Protein AF-A0A3D3W315-F1 (afdb_monomer)

Secondary structure (DSSP, 8-state):
---EEEES-EE--SS--EEEE--SS-EEEES-EE-SSEEEEEESS-EEESS--SS-SEE-SEEEEEESS-BS-SS--EEEE-SEEEEEESSS-EEEEESS-EEE-EETTEESEEE--TTSPPP-EEEEESS-EEE-S-EEETT---EEEEESS-EEE-TT--EEESTT--EEEEES---TT---

Solvent-accessible surface area (backbone atoms only — not comparable to full-atom values): 8746 Å² total; per-residue (Å²): 130,74,50,73,50,76,36,72,69,47,76,48,91,81,72,50,68,42,80,48,76,41,70,94,39,14,31,35,30,39,38,24,43,37,17,58,39,39,32,39,40,39,19,43,26,28,35,33,51,53,73,86,82,86,64,67,25,38,36,18,43,28,33,26,39,38,17,38,54,8,33,26,46,96,90,41,47,36,32,29,40,40,52,31,33,10,37,40,20,44,26,38,33,39,24,37,36,30,74,38,46,35,28,30,22,73,27,92,96,39,66,3,40,35,26,66,35,56,86,40,70,62,26,41,43,35,40,40,19,62,24,34,32,37,30,62,26,42,35,38,26,39,29,17,18,38,38,38,43,34,6,27,42,47,62,46,77,38,97,88,27,51,79,49,50,35,90,79,35,52,80,46,80,36,54,56,45,65,64,94,86,65,88,125

Foldseek 3Di:
DFAEAEPLEAEDDDADEAEAEDPPGYEYEFQAYEHAAEYEYAYAAEYEYPDADADAREEYQEYEEEHAAEAYDPRHAHEYEYAEYFYEYCYAEHGYEYAAEYEQQDGDNGHGYEHRHLCDAFHEYAYEYLAEYEYPTEHEYSVQAEYAAHHLAYYHYDPPYYYDYPDHYYYHHYHNDDDPPDPD

Radius of gyration: 15.22 Å; Cα contacts (8 Å, |Δi|>4): 611; chains: 1; bounding box: 30×36×42 Å

Structure (mmCIF, N/CA/C/O backbone):
data_AF-A0A3D3W315-F1
#
_entry.id   AF-A0A3D3W315-F1
#
loop_
_atom_site.group_PDB
_atom_site.id
_atom_site.type_symbol
_atom_site.label_atom_id
_atom_site.label_alt_id
_atom_site.label_comp_id
_atom_site.label_asym_id
_atom_site.label_entity_id
_atom_site.label_seq_id
_atom_site.pdbx_PDB_ins_code
_atom_site.Cartn_x
_atom_site.Cartn_y
_atom_site.Cartn_z
_atom_site.occupancy
_atom_site.B_iso_or_equiv
_atom_site.auth_seq_id
_atom_site.auth_comp_id
_atom_site.auth_asym_id
_atom_site.auth_atom_id
_atom_site.pdbx_PDB_model_num
ATOM 1 N N . ALA A 1 1 ? 13.153 18.013 -12.237 1.00 51.62 1 ALA A N 1
ATOM 2 C CA . ALA A 1 1 ? 13.307 17.297 -10.957 1.00 51.62 1 ALA A CA 1
ATOM 3 C C . ALA A 1 1 ? 11.985 16.608 -10.676 1.00 51.62 1 ALA A C 1
ATOM 5 O O . ALA A 1 1 ? 10.966 17.264 -10.854 1.00 51.62 1 ALA A O 1
ATOM 6 N N . ALA A 1 2 ? 11.975 15.320 -10.334 1.00 72.50 2 ALA A N 1
ATOM 7 C CA . ALA A 1 2 ? 10.746 14.713 -9.829 1.00 72.50 2 ALA A CA 1
ATOM 8 C C . ALA A 1 2 ? 10.442 15.357 -8.468 1.00 72.50 2 ALA A C 1
ATOM 10 O O . ALA A 1 2 ? 11.350 15.483 -7.645 1.00 72.50 2 ALA A O 1
ATOM 11 N N . GLY A 1 3 ? 9.215 15.845 -8.280 1.00 86.00 3 GLY A N 1
ATOM 12 C CA . GLY A 1 3 ? 8.790 16.422 -7.005 1.00 86.00 3 GLY A CA 1
ATOM 13 C C . GLY A 1 3 ? 8.735 15.369 -5.895 1.00 86.00 3 GLY A C 1
ATOM 14 O O . GLY A 1 3 ? 8.812 14.171 -6.152 1.00 86.00 3 GLY A O 1
ATOM 15 N N . GLN A 1 4 ? 8.583 15.803 -4.652 1.00 94.69 4 GLN A N 1
ATOM 16 C CA . GLN A 1 4 ? 8.291 14.914 -3.532 1.00 94.69 4 GLN A CA 1
ATOM 17 C C . GLN A 1 4 ? 7.237 15.581 -2.658 1.00 94.69 4 GLN A C 1
ATOM 19 O O . GLN A 1 4 ? 7.382 16.751 -2.302 1.00 94.69 4 GLN A O 1
ATOM 24 N N . LEU A 1 5 ? 6.180 14.842 -2.338 1.00 97.38 5 LEU A N 1
ATOM 25 C CA . LEU A 1 5 ? 5.202 15.227 -1.334 1.00 97.38 5 LEU A CA 1
ATOM 26 C C . LEU A 1 5 ? 5.565 14.520 -0.029 1.00 97.38 5 LEU A C 1
ATOM 28 O O . LEU A 1 5 ? 5.443 13.303 0.074 1.00 97.38 5 LEU A O 1
ATOM 32 N N . THR A 1 6 ? 6.021 15.283 0.958 1.00 97.69 6 THR A N 1
ATOM 33 C CA . THR A 1 6 ? 6.377 14.753 2.277 1.00 97.69 6 THR A CA 1
ATOM 34 C C . THR A 1 6 ? 5.263 15.055 3.266 1.00 97.69 6 THR A C 1
ATOM 36 O O . THR A 1 6 ? 4.993 16.215 3.576 1.00 97.69 6 THR A O 1
ATOM 39 N N . ILE A 1 7 ? 4.626 14.008 3.774 1.00 98.06 7 ILE A N 1
ATOM 40 C CA . ILE A 1 7 ? 3.559 14.082 4.764 1.00 98.06 7 ILE A CA 1
ATOM 41 C C . ILE A 1 7 ? 4.163 13.786 6.126 1.00 98.06 7 ILE A C 1
ATOM 43 O O . ILE A 1 7 ? 4.320 12.633 6.492 1.00 98.06 7 ILE A O 1
ATOM 47 N N . VAL A 1 8 ? 4.499 14.817 6.898 1.00 97.56 8 VAL A N 1
ATOM 48 C CA . VAL A 1 8 ? 4.950 14.599 8.285 1.00 97.56 8 VAL A CA 1
ATOM 49 C C . VAL A 1 8 ? 3.783 14.121 9.151 1.00 97.56 8 VAL A C 1
ATOM 51 O O . VAL A 1 8 ? 3.926 13.198 9.941 1.00 97.56 8 VAL A O 1
ATOM 54 N N . SER A 1 9 ? 2.616 14.749 8.995 1.00 97.00 9 SER A N 1
ATOM 55 C CA . SER A 1 9 ? 1.368 14.319 9.620 1.00 97.00 9 SER A CA 1
ATOM 56 C C . SER A 1 9 ? 0.176 14.910 8.868 1.00 97.00 9 SER A C 1
ATOM 58 O O . SER A 1 9 ? 0.154 16.107 8.577 1.00 97.00 9 SER A O 1
ATOM 60 N N . ALA A 1 10 ? -0.821 14.083 8.577 1.00 97.81 10 ALA A N 1
ATOM 61 C CA . ALA A 1 10 ? -2.137 14.485 8.101 1.00 97.81 10 ALA A CA 1
ATOM 62 C C . ALA A 1 10 ? -3.201 13.745 8.920 1.00 97.81 10 ALA A C 1
ATOM 64 O O . ALA A 1 10 ? -3.114 12.535 9.120 1.00 97.81 10 ALA A O 1
ATOM 65 N N . THR A 1 11 ? -4.196 14.456 9.449 1.00 97.88 11 THR A N 1
ATOM 66 C CA . THR A 1 11 ? -5.235 13.841 10.286 1.00 97.88 11 THR A CA 1
ATOM 67 C C . THR A 1 11 ? -6.594 14.474 10.036 1.00 97.88 11 THR A C 1
ATOM 69 O O . THR A 1 11 ? -6.759 15.684 10.187 1.00 97.88 11 THR A O 1
ATOM 72 N N . VAL A 1 12 ? -7.578 13.637 9.722 1.00 97.50 12 VAL A N 1
ATOM 73 C CA . VAL A 1 12 ? -9.005 13.972 9.736 1.00 97.50 12 VAL A CA 1
ATOM 74 C C . VAL A 1 12 ? -9.597 13.378 11.016 1.00 97.50 12 VAL A C 1
ATOM 76 O O . VAL A 1 12 ? -9.514 12.176 11.243 1.00 97.50 12 VAL A O 1
ATOM 79 N N . ALA A 1 13 ? -10.135 14.217 11.905 1.00 91.75 13 ALA A N 1
ATOM 80 C CA . ALA A 1 13 ? -10.419 13.805 13.285 1.00 91.75 13 ALA A CA 1
ATOM 81 C C . ALA A 1 13 ? -11.816 13.205 13.520 1.00 91.75 13 ALA A C 1
ATOM 83 O O . ALA A 1 13 ? -12.007 12.486 14.497 1.00 91.75 13 ALA A O 1
ATOM 84 N N . THR A 1 14 ? -12.810 13.538 12.694 1.00 90.75 14 THR A N 1
ATOM 85 C CA . THR A 1 14 ? -14.222 13.251 13.004 1.00 90.75 14 THR A CA 1
ATOM 86 C C . THR A 1 14 ? -14.866 12.316 11.993 1.00 90.75 14 THR A C 1
ATOM 88 O O . THR A 1 14 ? -15.281 11.219 12.350 1.00 90.75 14 THR A O 1
ATOM 91 N N . ALA A 1 15 ? -14.947 12.744 10.739 1.00 91.50 15 ALA A N 1
ATOM 92 C CA . ALA A 1 15 ? -15.487 11.973 9.631 1.00 91.50 15 ALA A CA 1
ATOM 93 C C . ALA A 1 15 ? -14.876 12.473 8.326 1.00 91.50 15 ALA A C 1
ATOM 95 O O . ALA A 1 15 ? -14.503 13.647 8.227 1.00 91.50 15 ALA A O 1
ATOM 96 N N . GLY A 1 16 ? -14.829 11.593 7.334 1.00 94.62 16 GLY A N 1
ATOM 97 C CA . GLY A 1 16 ? -14.406 11.927 5.989 1.00 94.62 16 GLY A CA 1
ATOM 98 C C . GLY A 1 16 ? -13.172 11.177 5.524 1.00 94.62 16 GLY A C 1
ATOM 99 O O . GLY A 1 16 ? -12.591 10.332 6.215 1.00 94.62 16 GLY A O 1
ATOM 100 N N . ASP A 1 17 ? -12.799 11.538 4.307 1.00 97.94 17 ASP A N 1
ATOM 101 C CA . ASP A 1 17 ? -11.756 10.890 3.538 1.00 97.94 17 ASP A CA 1
ATOM 102 C C . ASP A 1 17 ? -10.511 11.774 3.487 1.00 97.94 17 ASP A C 1
ATOM 104 O O . ASP A 1 17 ? -10.584 13.005 3.556 1.00 97.94 17 ASP A O 1
ATOM 108 N N . LEU A 1 18 ? -9.359 11.138 3.308 1.00 98.56 18 LEU A N 1
ATOM 109 C CA . LEU A 1 18 ? -8.096 11.805 3.043 1.00 98.56 18 LEU A CA 1
ATOM 110 C C . LEU A 1 18 ? -7.548 11.294 1.713 1.00 98.56 18 LEU A C 1
ATOM 112 O O . LEU A 1 18 ? -7.311 10.100 1.549 1.00 98.56 18 LEU A O 1
ATOM 116 N N . SER A 1 19 ? -7.342 12.213 0.769 1.00 98.25 19 SER A N 1
ATOM 117 C CA . SER A 1 19 ? -6.744 11.923 -0.533 1.00 98.25 19 SER A CA 1
ATOM 118 C C . SER A 1 19 ? -5.400 12.632 -0.662 1.00 98.25 19 SER A C 1
ATOM 120 O O . SER A 1 19 ? -5.314 13.852 -0.509 1.00 98.25 19 SER A O 1
ATOM 122 N N . LEU A 1 20 ? -4.348 11.861 -0.926 1.00 98.31 20 LEU A N 1
ATOM 123 C CA . LEU A 1 20 ? -2.977 12.333 -1.100 1.00 98.31 20 LEU A CA 1
ATOM 124 C C . LEU A 1 20 ? -2.523 11.968 -2.509 1.00 98.31 20 LEU A C 1
ATOM 126 O O . LEU A 1 20 ? -2.558 10.797 -2.881 1.00 98.31 20 LEU A O 1
ATOM 130 N N . SER A 1 21 ? -2.096 12.952 -3.301 1.00 97.75 21 SER A N 1
ATOM 131 C CA . SER A 1 21 ? -1.690 12.682 -4.679 1.00 97.75 21 SER A CA 1
ATOM 132 C C . SER A 1 21 ? -0.502 13.503 -5.157 1.00 97.75 21 SER A C 1
ATOM 134 O O . SER A 1 21 ? -0.342 14.677 -4.816 1.00 97.75 21 SER A O 1
ATOM 136 N N . THR A 1 22 ? 0.320 12.870 -5.990 1.00 97.56 22 THR A N 1
ATOM 137 C CA . THR A 1 22 ? 1.243 13.545 -6.904 1.00 97.56 22 THR A CA 1
ATOM 138 C C . THR A 1 22 ? 0.794 13.291 -8.340 1.00 97.56 22 THR A C 1
ATOM 140 O O . THR A 1 22 ? 0.247 12.236 -8.658 1.00 97.56 22 THR A O 1
ATOM 143 N N . VAL A 1 23 ? 1.010 14.273 -9.214 1.00 92.25 23 VAL A N 1
ATOM 144 C CA . VAL A 1 23 ? 0.596 14.229 -10.624 1.00 92.25 23 VAL A CA 1
ATOM 145 C C . VAL A 1 23 ? 1.836 14.330 -11.503 1.00 92.25 23 VAL A C 1
ATOM 147 O O . VAL A 1 23 ? 2.755 15.081 -11.177 1.00 92.25 23 VAL A O 1
ATOM 150 N N . ASP A 1 24 ? 1.855 13.572 -12.603 1.00 90.00 24 ASP A N 1
ATOM 151 C CA . ASP A 1 24 ? 2.925 13.447 -13.609 1.00 90.00 24 ASP A CA 1
ATOM 152 C C . ASP A 1 24 ? 4.259 12.884 -13.095 1.00 90.00 24 ASP A C 1
ATOM 154 O O . ASP A 1 24 ? 4.825 11.960 -13.684 1.00 90.00 24 ASP A O 1
ATOM 158 N N . THR A 1 25 ? 4.774 13.424 -11.991 1.00 92.25 25 THR A N 1
ATOM 159 C CA . THR A 1 25 ? 5.998 12.987 -11.326 1.00 92.25 25 THR A CA 1
ATOM 160 C C . THR A 1 25 ? 5.874 13.105 -9.812 1.00 92.25 25 THR A C 1
ATOM 162 O O . THR A 1 25 ? 5.119 13.920 -9.288 1.00 92.25 25 THR A O 1
ATOM 165 N N . GLY A 1 26 ? 6.702 12.337 -9.115 1.00 96.44 26 GLY A N 1
ATOM 166 C CA . GLY A 1 26 ? 7.017 12.571 -7.719 1.00 96.44 26 GLY A CA 1
ATOM 167 C C . GLY A 1 26 ? 6.474 11.530 -6.758 1.00 96.44 26 GLY A C 1
ATOM 168 O O . GLY A 1 26 ? 5.395 10.968 -6.951 1.00 96.44 26 GLY A O 1
ATOM 169 N N . SER A 1 27 ? 7.272 11.278 -5.727 1.00 97.38 27 SER A N 1
ATOM 170 C CA . SER A 1 27 ? 6.976 10.284 -4.701 1.00 97.38 27 SER A CA 1
ATOM 171 C C . SER A 1 27 ? 6.187 10.915 -3.563 1.00 97.38 27 SER A C 1
ATOM 173 O O . SER A 1 27 ? 6.253 12.127 -3.343 1.00 97.38 27 SER A O 1
ATOM 175 N N . ILE A 1 28 ? 5.497 10.071 -2.809 1.00 98.56 28 ILE A N 1
ATOM 176 C CA . ILE A 1 28 ? 4.893 10.430 -1.534 1.00 98.56 28 ILE A CA 1
ATOM 177 C C . ILE A 1 28 ? 5.713 9.756 -0.431 1.00 98.56 28 ILE A C 1
ATOM 179 O O . ILE A 1 28 ? 5.893 8.539 -0.462 1.00 98.56 28 ILE A O 1
ATOM 183 N N . LEU A 1 29 ? 6.222 10.550 0.515 1.00 98.06 29 LEU A N 1
ATOM 184 C CA . LEU A 1 29 ? 6.783 10.049 1.772 1.00 98.06 29 LEU A CA 1
ATOM 185 C C . LEU A 1 29 ? 5.768 10.251 2.895 1.00 98.06 29 LEU A C 1
ATOM 187 O O . LEU A 1 29 ? 5.318 11.379 3.103 1.00 98.06 29 LEU A O 1
ATOM 191 N N . ILE A 1 30 ? 5.414 9.184 3.604 1.00 98.44 30 ILE A N 1
ATOM 192 C CA . ILE A 1 30 ? 4.407 9.184 4.668 1.00 98.44 30 ILE A CA 1
ATOM 193 C C . ILE A 1 30 ? 5.082 9.020 6.021 1.00 98.44 30 ILE A C 1
ATOM 195 O O . ILE A 1 30 ? 5.640 7.973 6.285 1.00 98.44 30 ILE A O 1
ATOM 199 N N . GLY A 1 31 ? 4.986 10.023 6.886 1.00 98.00 31 GLY A N 1
ATOM 200 C CA . GLY A 1 31 ? 5.279 9.869 8.312 1.00 98.00 31 GLY A CA 1
ATOM 201 C C . GLY A 1 31 ? 4.028 9.502 9.101 1.00 98.00 31 GLY A C 1
ATOM 202 O O . GLY A 1 31 ? 4.078 8.677 9.995 1.00 98.00 31 GLY A O 1
ATOM 203 N N . ARG A 1 32 ? 2.881 10.125 8.787 1.00 97.69 32 ARG A N 1
ATOM 204 C CA . ARG A 1 32 ? 1.587 9.732 9.366 1.00 97.69 32 ARG A CA 1
ATOM 205 C C . ARG A 1 32 ? 0.409 10.281 8.570 1.00 97.69 32 ARG A C 1
ATOM 207 O O . ARG A 1 32 ? 0.322 11.492 8.360 1.00 97.69 32 ARG A O 1
ATOM 214 N N . ALA A 1 33 ? -0.541 9.440 8.181 1.00 98.56 33 ALA A N 1
ATOM 215 C CA . ALA A 1 33 ? -1.798 9.852 7.563 1.00 98.56 33 ALA A CA 1
ATOM 216 C C . ALA A 1 33 ? -2.977 9.070 8.155 1.00 98.56 33 ALA A C 1
ATOM 218 O O . ALA A 1 33 ? -3.062 7.848 8.047 1.00 98.56 33 ALA A O 1
ATOM 219 N N . ILE A 1 34 ? -3.895 9.794 8.798 1.00 98.38 34 ILE A N 1
ATOM 220 C CA . ILE A 1 34 ? -5.011 9.213 9.547 1.00 98.38 34 ILE A CA 1
ATOM 221 C C . ILE A 1 34 ? -6.324 9.833 9.110 1.00 98.38 34 ILE A C 1
ATOM 223 O O . ILE A 1 34 ? -6.468 11.056 9.076 1.00 98.38 34 ILE A O 1
ATOM 227 N N . THR A 1 35 ? -7.310 8.990 8.835 1.00 98.56 35 THR A N 1
ATOM 228 C CA . THR A 1 35 ? -8.675 9.426 8.545 1.00 98.56 35 THR A CA 1
ATOM 229 C C . THR A 1 35 ? -9.675 8.345 8.954 1.00 98.56 35 THR A C 1
ATOM 231 O O . THR A 1 35 ? -9.323 7.172 8.921 1.00 98.56 35 THR A O 1
ATOM 234 N N . PRO A 1 36 ? -10.917 8.663 9.353 1.00 98.12 36 PRO A N 1
ATOM 235 C CA . PRO A 1 36 ? -11.835 7.643 9.861 1.00 98.12 36 PRO A CA 1
ATOM 236 C C . PRO A 1 36 ? -12.355 6.692 8.773 1.00 98.12 36 PRO A C 1
ATOM 238 O O . PRO A 1 36 ? -12.605 5.519 9.058 1.00 98.12 36 PRO A O 1
ATOM 241 N N . ASP A 1 37 ? -12.531 7.189 7.543 1.00 98.06 37 ASP A N 1
ATOM 242 C CA . ASP A 1 37 ? -13.266 6.488 6.487 1.00 98.06 37 ASP A CA 1
ATOM 243 C C . ASP A 1 37 ? -12.356 5.927 5.383 1.00 98.06 37 ASP A C 1
ATOM 245 O O . ASP A 1 37 ? -11.946 4.766 5.484 1.00 98.06 37 ASP A O 1
ATOM 249 N N . LEU A 1 38 ? -12.060 6.702 4.333 1.00 98.56 38 LEU A N 1
ATOM 250 C CA . LEU A 1 38 ? -11.181 6.290 3.233 1.00 98.56 38 LEU A CA 1
ATOM 251 C C . LEU A 1 38 ? -9.878 7.090 3.219 1.00 98.56 38 LEU A C 1
ATOM 253 O O . LEU A 1 38 ? -9.889 8.314 3.096 1.00 98.56 38 LEU A O 1
ATOM 257 N N . LEU A 1 39 ? -8.753 6.380 3.243 1.00 98.88 39 LEU A N 1
ATOM 258 C CA . LEU A 1 39 ? -7.446 6.922 2.892 1.00 98.88 39 LEU A CA 1
ATOM 259 C C . LEU A 1 39 ? -7.070 6.465 1.484 1.00 98.88 39 LEU A C 1
ATOM 261 O O . LEU A 1 39 ? -6.834 5.278 1.255 1.00 98.88 39 LEU A O 1
ATOM 265 N N . PHE A 1 40 ? -7.012 7.412 0.551 1.00 98.81 40 PHE A N 1
ATOM 266 C CA . PHE A 1 40 ? -6.567 7.178 -0.818 1.00 98.81 40 PHE A CA 1
ATOM 267 C C . PHE A 1 40 ? -5.219 7.859 -1.056 1.00 98.81 40 PHE A C 1
ATOM 269 O O . PHE A 1 40 ? -5.096 9.076 -0.912 1.00 98.81 40 PHE A O 1
ATOM 276 N N . VAL A 1 41 ? -4.199 7.085 -1.424 1.00 98.81 41 VAL A N 1
ATOM 277 C CA . VAL A 1 41 ? -2.857 7.606 -1.716 1.00 98.81 41 VAL A CA 1
ATOM 278 C C . VAL A 1 41 ? -2.465 7.195 -3.127 1.00 98.81 41 VAL A C 1
ATOM 280 O O . VAL A 1 41 ? -2.382 6.008 -3.420 1.00 98.81 41 VAL A O 1
ATOM 283 N N . SER A 1 42 ? -2.209 8.178 -3.990 1.00 98.50 42 SER A N 1
ATOM 284 C CA . SER A 1 42 ? -1.853 7.973 -5.397 1.00 98.50 42 SER A CA 1
ATOM 285 C C . SER A 1 42 ? -0.542 8.682 -5.735 1.00 98.50 42 SER A C 1
ATOM 287 O O . SER A 1 42 ? -0.507 9.908 -5.852 1.00 98.50 42 SER A O 1
ATOM 289 N N . ALA A 1 43 ? 0.540 7.931 -5.935 1.00 98.31 43 ALA A N 1
ATOM 290 C CA . ALA A 1 43 ? 1.841 8.488 -6.295 1.00 98.31 43 ALA A CA 1
ATOM 291 C C . ALA A 1 43 ? 2.201 8.248 -7.767 1.00 98.31 43 ALA A C 1
ATOM 293 O O . ALA A 1 43 ? 2.232 7.117 -8.253 1.00 98.31 43 ALA A O 1
ATOM 294 N N . ALA A 1 44 ? 2.624 9.308 -8.457 1.00 97.62 44 ALA A N 1
ATOM 295 C CA . ALA A 1 44 ? 3.171 9.220 -9.811 1.00 97.62 44 ALA A CA 1
ATOM 296 C C . ALA A 1 44 ? 4.478 8.400 -9.894 1.00 97.62 44 ALA A C 1
ATOM 298 O O . ALA A 1 44 ? 4.855 7.946 -10.979 1.00 97.62 44 ALA A O 1
ATOM 299 N N . THR A 1 45 ? 5.177 8.203 -8.769 1.00 97.19 45 THR A N 1
ATOM 300 C CA . THR A 1 45 ? 6.323 7.288 -8.650 1.00 97.19 45 THR A CA 1
ATOM 301 C C . THR A 1 45 ? 6.121 6.279 -7.523 1.00 97.19 45 THR A C 1
ATOM 303 O O . THR A 1 45 ? 5.568 5.218 -7.781 1.00 97.19 45 THR A O 1
ATOM 306 N N . THR A 1 46 ? 6.558 6.565 -6.298 1.00 97.88 46 THR A N 1
ATOM 307 C CA . THR A 1 46 ? 6.534 5.614 -5.175 1.00 97.88 46 THR A CA 1
ATOM 308 C C . THR A 1 46 ? 5.762 6.169 -3.989 1.00 97.88 46 THR A C 1
ATOM 310 O O . THR A 1 46 ? 5.735 7.384 -3.784 1.00 97.88 46 THR A O 1
ATOM 313 N N . ILE A 1 47 ? 5.188 5.273 -3.189 1.00 98.75 47 ILE A N 1
ATOM 314 C CA . ILE A 1 47 ? 4.724 5.570 -1.829 1.00 98.75 47 ILE A CA 1
ATOM 315 C C . ILE A 1 47 ? 5.698 4.876 -0.878 1.00 98.75 47 ILE A C 1
ATOM 317 O O . ILE A 1 47 ? 5.915 3.673 -1.003 1.00 98.75 47 ILE A O 1
ATOM 321 N N . ALA A 1 48 ? 6.316 5.616 0.035 1.00 97.69 48 ALA A N 1
ATOM 322 C CA . ALA A 1 48 ? 7.247 5.062 1.016 1.00 97.69 48 ALA A CA 1
ATOM 323 C C . ALA A 1 48 ? 7.083 5.752 2.372 1.00 97.69 48 ALA A C 1
ATOM 325 O O . ALA A 1 48 ? 6.553 6.860 2.443 1.00 97.69 48 ALA A O 1
ATOM 326 N N . GLU A 1 49 ? 7.545 5.101 3.430 1.00 96.25 49 GLU A N 1
ATOM 327 C CA . GLU A 1 49 ? 7.577 5.675 4.774 1.00 96.25 49 GLU A CA 1
ATOM 328 C C . GLU A 1 49 ? 8.584 6.841 4.859 1.00 96.25 49 GLU A C 1
ATOM 330 O O . GLU A 1 49 ? 9.627 6.863 4.192 1.00 96.25 49 GLU A O 1
ATOM 335 N N . LEU A 1 50 ? 8.252 7.840 5.673 1.00 96.06 50 LEU A N 1
ATOM 336 C CA . LEU A 1 50 ? 9.115 8.925 6.115 1.00 96.06 50 LEU A CA 1
ATOM 337 C C . LEU A 1 50 ? 9.681 8.563 7.488 1.00 96.06 50 LEU A C 1
ATOM 339 O O . LEU A 1 50 ? 9.213 9.044 8.516 1.00 96.06 50 LEU A O 1
ATOM 343 N N . GLY A 1 51 ? 10.728 7.759 7.487 1.00 91.31 51 GLY A N 1
ATOM 344 C CA . GLY A 1 51 ? 11.221 7.166 8.719 1.00 91.31 51 GLY A CA 1
ATOM 345 C C . GLY A 1 51 ? 11.573 5.713 8.480 1.00 91.31 51 GLY A C 1
ATOM 346 O O . GLY A 1 51 ? 11.617 5.272 7.332 1.00 91.31 51 GLY A O 1
ATOM 347 N N . SER A 1 52 ? 11.934 5.039 9.561 1.00 89.75 52 SER A N 1
ATOM 348 C CA . SER A 1 52 ? 11.940 3.585 9.641 1.00 89.75 52 SER A CA 1
ATOM 349 C C . SER A 1 52 ? 11.673 3.256 11.096 1.00 89.75 52 SER A C 1
ATOM 351 O O . SER A 1 52 ? 12.579 3.323 11.938 1.00 89.75 52 SER A O 1
ATOM 353 N N . ASP A 1 53 ? 10.410 3.003 11.395 1.00 91.56 53 ASP A N 1
ATOM 354 C CA . ASP A 1 53 ? 9.968 2.527 12.692 1.00 91.56 53 ASP A CA 1
ATOM 355 C C . ASP A 1 53 ? 8.899 1.430 12.550 1.00 91.56 53 ASP A C 1
ATOM 357 O O . ASP A 1 53 ? 8.905 0.681 11.581 1.00 91.56 53 ASP A O 1
ATOM 361 N N . VAL A 1 54 ? 8.128 1.180 13.605 1.00 89.81 54 VAL A N 1
ATOM 362 C CA . VAL A 1 54 ? 7.111 0.111 13.639 1.00 89.81 54 VAL A CA 1
ATOM 363 C C . VAL A 1 54 ? 5.732 0.665 13.990 1.00 89.81 54 VAL A C 1
ATOM 365 O O . VAL A 1 54 ? 4.791 -0.105 14.210 1.00 89.81 54 VAL A O 1
ATOM 368 N N . ASP A 1 55 ? 5.626 1.986 14.131 1.00 94.25 55 ASP A N 1
ATOM 369 C CA . ASP A 1 55 ? 4.380 2.657 14.439 1.00 94.25 55 ASP A CA 1
ATOM 370 C C . ASP A 1 55 ? 3.528 2.759 13.172 1.00 94.25 55 ASP A C 1
ATOM 372 O O . ASP A 1 55 ? 4.003 2.712 12.048 1.00 94.25 55 ASP A O 1
ATOM 376 N N . VAL A 1 56 ? 2.214 2.878 13.347 1.00 97.19 56 VAL A N 1
ATOM 377 C CA . VAL A 1 56 ? 1.290 2.942 12.210 1.00 97.19 56 VAL A CA 1
ATOM 378 C C . VAL A 1 56 ? 1.459 4.255 11.440 1.00 97.19 56 VAL A C 1
ATOM 380 O O . VAL A 1 56 ? 1.073 5.321 11.939 1.00 97.19 56 VAL A O 1
ATOM 383 N N . ASP A 1 57 ? 1.885 4.143 10.184 1.00 98.25 57 ASP A N 1
ATOM 384 C CA . ASP A 1 57 ? 1.940 5.245 9.223 1.00 98.25 57 ASP A CA 1
ATOM 385 C C . ASP A 1 57 ? 0.563 5.617 8.679 1.00 98.25 57 ASP A C 1
ATOM 387 O O . ASP A 1 57 ? 0.215 6.795 8.551 1.00 98.25 57 ASP A O 1
ATOM 391 N N . LEU A 1 58 ? -0.231 4.609 8.315 1.00 98.75 58 LEU A N 1
ATOM 392 C CA . LEU A 1 58 ? -1.495 4.775 7.605 1.00 98.75 58 LEU A CA 1
ATOM 393 C C . LEU A 1 58 ? -2.639 4.156 8.412 1.00 98.75 58 LEU A C 1
ATOM 395 O O . LEU A 1 58 ? -2.688 2.940 8.597 1.00 98.75 58 LEU A O 1
ATOM 399 N N . ALA A 1 59 ? -3.602 4.973 8.849 1.00 98.69 59 ALA A N 1
ATOM 400 C CA . ALA A 1 59 ? -4.765 4.485 9.592 1.00 98.69 59 ALA A CA 1
ATOM 401 C C . ALA A 1 59 ? -6.086 4.986 9.000 1.00 98.69 59 ALA A C 1
ATOM 403 O O . ALA A 1 59 ? -6.341 6.192 8.958 1.00 98.69 59 ALA A O 1
ATOM 404 N N . ALA A 1 60 ? -6.936 4.051 8.573 1.00 98.69 60 ALA A N 1
ATOM 405 C CA . ALA A 1 60 ? -8.303 4.310 8.124 1.00 98.69 60 ALA A CA 1
ATOM 406 C C . ALA A 1 60 ? -9.129 3.029 8.097 1.00 98.69 60 ALA A C 1
ATOM 408 O O . ALA A 1 60 ? -8.573 1.940 8.049 1.00 98.69 60 ALA A O 1
ATOM 409 N N . ARG A 1 61 ? -10.464 3.115 8.055 1.00 98.62 61 ARG A N 1
ATOM 410 C CA . ARG A 1 61 ? -11.285 1.907 7.854 1.00 98.62 61 ARG A CA 1
ATOM 411 C C . ARG A 1 61 ? -10.962 1.227 6.524 1.00 98.62 61 ARG A C 1
ATOM 413 O O . ARG A 1 61 ? -10.850 0.002 6.472 1.00 98.62 61 ARG A O 1
ATOM 420 N N . ASN A 1 62 ? -10.815 2.032 5.475 1.00 98.81 62 ASN A N 1
ATOM 421 C CA . ASN A 1 62 ? -10.489 1.587 4.132 1.00 98.81 62 ASN A CA 1
ATOM 422 C C . ASN A 1 62 ? -9.226 2.301 3.641 1.00 98.81 62 ASN A C 1
ATOM 424 O O . ASN A 1 62 ? -9.163 3.530 3.673 1.00 98.81 62 ASN A O 1
ATOM 428 N N . ILE A 1 63 ? -8.250 1.540 3.152 1.00 98.94 63 ILE A N 1
ATOM 429 C CA . ILE A 1 63 ? -7.022 2.071 2.555 1.00 98.94 63 ILE A CA 1
ATOM 430 C C . ILE A 1 63 ? -6.933 1.612 1.098 1.00 98.94 63 ILE A C 1
ATOM 432 O O . ILE A 1 63 ? -7.041 0.421 0.806 1.00 98.94 63 ILE A O 1
ATOM 436 N N . ALA A 1 64 ? -6.712 2.564 0.194 1.00 98.94 64 ALA A N 1
ATOM 437 C CA . ALA A 1 64 ? -6.412 2.316 -1.209 1.00 98.94 64 ALA A CA 1
ATOM 438 C C . ALA A 1 64 ? -5.105 3.018 -1.599 1.00 98.94 64 ALA A C 1
ATOM 440 O O . ALA A 1 64 ? -4.980 4.236 -1.456 1.00 98.94 64 ALA A O 1
ATOM 441 N N . LEU A 1 65 ? -4.131 2.242 -2.078 1.00 98.94 65 LEU A N 1
ATOM 442 C CA . LEU A 1 65 ? -2.798 2.725 -2.441 1.00 98.94 65 LEU A CA 1
ATOM 443 C C . LEU A 1 65 ? -2.512 2.448 -3.917 1.00 98.94 65 LEU A C 1
ATOM 445 O O . LEU A 1 65 ? -2.571 1.304 -4.360 1.00 98.94 65 LEU A O 1
ATOM 449 N N . GLU A 1 66 ? -2.140 3.469 -4.673 1.00 98.69 66 GLU A N 1
ATOM 450 C CA . GL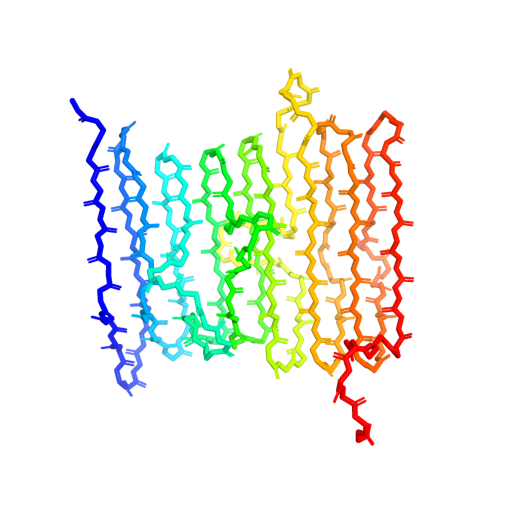U A 1 66 ? -1.714 3.329 -6.062 1.00 98.69 66 GLU A CA 1
ATOM 451 C C . GLU A 1 66 ? -0.367 4.018 -6.262 1.00 98.69 66 GLU A C 1
ATOM 453 O O . GLU A 1 66 ? -0.184 5.185 -5.913 1.00 98.69 66 GLU A O 1
ATOM 458 N N . ALA A 1 67 ? 0.602 3.306 -6.829 1.00 98.50 67 ALA A N 1
ATOM 459 C CA . ALA A 1 67 ? 1.890 3.896 -7.166 1.00 98.50 67 ALA A CA 1
ATOM 460 C C . ALA A 1 67 ? 2.414 3.371 -8.495 1.00 98.50 67 ALA A C 1
ATOM 462 O O . ALA A 1 67 ? 2.120 2.262 -8.922 1.00 98.50 67 ALA A O 1
ATOM 463 N N . ARG A 1 68 ? 3.273 4.126 -9.168 1.00 97.50 68 ARG A N 1
ATOM 464 C CA . ARG A 1 68 ? 3.867 3.636 -10.412 1.00 97.50 68 ARG A CA 1
ATOM 465 C C . ARG A 1 68 ? 4.953 2.584 -10.187 1.00 97.50 68 ARG A C 1
ATOM 467 O O . ARG A 1 68 ? 4.995 1.583 -10.895 1.00 97.50 68 ARG A O 1
ATOM 474 N N . PHE A 1 69 ? 5.839 2.821 -9.227 1.00 96.56 69 PHE A N 1
ATOM 475 C CA . PHE A 1 69 ? 7.121 2.121 -9.100 1.00 96.56 69 PHE A CA 1
ATOM 476 C C . PHE A 1 69 ? 7.368 1.510 -7.715 1.00 96.56 69 PHE A C 1
ATOM 478 O O . PHE A 1 69 ? 8.516 1.240 -7.370 1.00 96.56 69 PHE A O 1
ATOM 485 N N . GLY A 1 70 ? 6.319 1.310 -6.920 1.00 98.00 70 GLY A N 1
ATOM 486 C CA . GLY A 1 70 ? 6.411 0.603 -5.647 1.00 98.00 70 GLY A CA 1
ATOM 487 C C . GLY A 1 70 ? 5.656 1.276 -4.505 1.00 98.00 70 GLY A C 1
ATOM 488 O O . GLY A 1 70 ? 5.461 2.496 -4.494 1.00 98.00 70 GLY A O 1
ATOM 489 N N . ILE A 1 71 ? 5.257 0.451 -3.544 1.00 98.81 71 ILE A N 1
ATOM 490 C CA . ILE A 1 71 ? 4.622 0.814 -2.279 1.00 98.81 71 ILE A CA 1
ATOM 491 C C . ILE A 1 71 ? 5.421 0.126 -1.171 1.00 98.81 71 ILE A C 1
ATOM 493 O O . ILE A 1 71 ? 5.525 -1.101 -1.155 1.00 98.81 71 ILE A O 1
ATOM 497 N N . GLY A 1 72 ? 6.003 0.912 -0.269 1.00 98.19 72 GLY A N 1
ATOM 498 C CA . GLY A 1 72 ? 7.014 0.420 0.663 1.00 98.19 72 GLY A CA 1
ATOM 499 C C . GLY A 1 72 ? 8.314 0.020 -0.049 1.00 98.19 72 GLY A C 1
ATOM 500 O O . GLY A 1 72 ? 8.499 0.208 -1.255 1.00 98.19 72 GLY A O 1
ATOM 501 N N . THR A 1 73 ? 9.256 -0.526 0.712 1.00 95.69 73 THR A N 1
ATOM 502 C CA . THR A 1 73 ? 10.582 -0.954 0.245 1.00 95.69 73 THR A CA 1
ATOM 503 C C . THR A 1 73 ? 10.970 -2.290 0.874 1.00 95.69 73 THR A C 1
ATOM 505 O O . THR A 1 73 ? 10.282 -2.801 1.747 1.00 95.69 73 THR A O 1
ATOM 508 N N . SER A 1 74 ? 12.068 -2.908 0.431 1.00 92.50 74 SER A N 1
ATOM 509 C CA . SER A 1 74 ? 12.540 -4.180 1.012 1.00 92.50 74 SER A CA 1
ATOM 510 C C . SER A 1 74 ? 13.139 -4.017 2.398 1.00 92.50 74 SER A C 1
ATOM 512 O O . SER A 1 74 ? 13.215 -4.987 3.144 1.00 92.50 74 SER A O 1
ATOM 514 N N . ALA A 1 75 ? 13.612 -2.809 2.699 1.00 92.19 75 ALA A N 1
ATOM 515 C CA . ALA A 1 75 ? 14.176 -2.462 3.990 1.00 92.19 75 ALA A CA 1
ATOM 516 C C . ALA A 1 75 ? 13.107 -1.969 4.970 1.00 92.19 75 ALA A C 1
ATOM 518 O O . ALA A 1 75 ? 13.342 -2.032 6.169 1.00 92.19 75 ALA A O 1
ATOM 519 N N . ASN A 1 76 ? 11.982 -1.472 4.453 1.00 94.62 76 ASN A N 1
ATOM 520 C CA . ASN A 1 76 ? 10.981 -0.762 5.229 1.00 94.62 76 ASN A CA 1
ATOM 521 C C . ASN A 1 76 ? 9.614 -0.887 4.553 1.00 94.62 76 ASN A C 1
ATOM 523 O O . ASN A 1 76 ? 9.436 -0.355 3.448 1.00 94.62 76 ASN A O 1
ATOM 527 N N . SER A 1 77 ? 8.708 -1.654 5.158 1.00 96.88 77 SER A N 1
ATOM 528 C 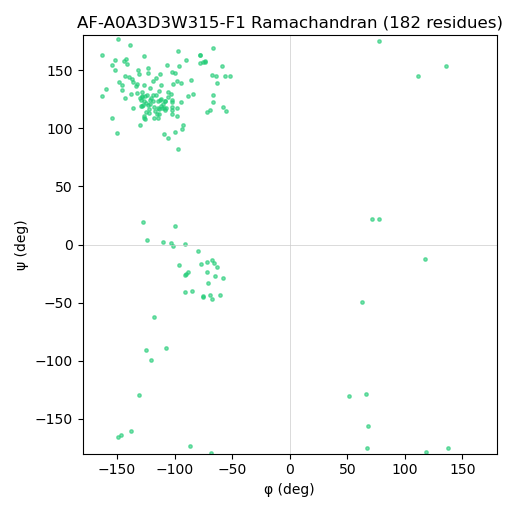CA . SER A 1 77 ? 7.314 -1.748 4.716 1.00 96.88 77 SER A CA 1
ATOM 529 C C . SER A 1 77 ? 6.594 -0.419 4.984 1.00 96.88 77 SER A C 1
ATOM 531 O O . SER A 1 77 ? 7.217 0.543 5.400 1.00 96.88 77 SER A O 1
ATOM 533 N N . LEU A 1 78 ? 5.309 -0.329 4.648 1.00 98.06 78 LEU A N 1
ATOM 534 C CA . LEU A 1 78 ? 4.431 0.677 5.251 1.00 98.06 78 LEU A CA 1
ATOM 535 C C . LEU A 1 78 ? 3.560 0.000 6.302 1.00 98.06 78 LEU A C 1
ATOM 537 O O . LEU A 1 78 ? 2.883 -0.991 5.987 1.00 98.06 78 LEU A O 1
ATOM 541 N N . GLU A 1 79 ? 3.529 0.566 7.500 1.00 98.19 79 GLU A N 1
ATOM 542 C CA . GLU A 1 79 ? 2.723 0.070 8.606 1.00 98.19 79 GLU A CA 1
ATOM 543 C C . GLU A 1 79 ? 1.286 0.596 8.513 1.00 98.19 79 GLU A C 1
ATOM 545 O O . GLU A 1 79 ? 1.013 1.791 8.365 1.00 98.19 79 GLU A O 1
ATOM 550 N N . LEU A 1 80 ? 0.323 -0.321 8.605 1.00 98.00 80 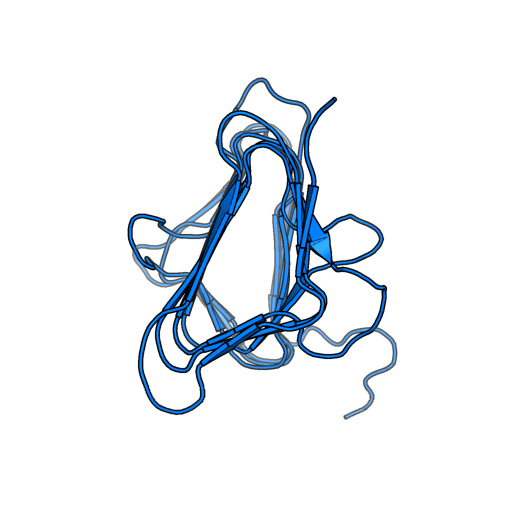LEU A N 1
ATOM 551 C CA . LEU A 1 80 ? -1.088 -0.041 8.365 1.00 98.00 80 LEU A CA 1
ATOM 552 C C . LEU A 1 80 ? -1.960 -0.407 9.567 1.00 98.00 80 LEU A C 1
ATOM 554 O O . LEU A 1 80 ? -1.760 -1.425 10.237 1.00 98.00 80 LEU A O 1
ATOM 558 N N . GLN A 1 81 ? -3.034 0.354 9.748 1.00 98.50 81 GLN A N 1
ATOM 559 C CA . GLN A 1 81 ? -4.193 -0.038 10.542 1.00 98.50 81 GLN A CA 1
ATOM 560 C C . GLN A 1 81 ? -5.466 0.190 9.723 1.00 98.50 81 GLN A C 1
ATOM 562 O O . GLN A 1 81 ? -5.936 1.320 9.584 1.00 98.50 81 GLN A O 1
ATOM 567 N N . ALA A 1 82 ? -6.031 -0.891 9.181 1.00 98.56 82 ALA A N 1
ATOM 568 C CA . ALA A 1 82 ? -7.259 -0.837 8.397 1.00 98.56 82 ALA A CA 1
ATOM 569 C C . ALA A 1 82 ? -8.067 -2.125 8.453 1.00 98.56 82 ALA A C 1
ATOM 571 O O . ALA A 1 82 ? -7.532 -3.196 8.716 1.00 98.56 82 ALA A O 1
ATOM 572 N N . SER A 1 83 ? -9.363 -2.017 8.155 1.00 98.62 83 SER A N 1
ATOM 573 C CA . SER A 1 83 ? -10.230 -3.184 7.970 1.00 98.62 83 SER A CA 1
ATOM 574 C C . SER A 1 83 ? -10.146 -3.719 6.543 1.00 98.62 83 SER A C 1
ATOM 576 O O . SER A 1 83 ? -10.112 -4.933 6.345 1.00 98.62 83 SER A O 1
ATOM 578 N N . ASN A 1 84 ? -10.093 -2.815 5.561 1.00 98.81 84 ASN A N 1
ATOM 579 C CA . ASN A 1 84 ? -10.090 -3.136 4.137 1.00 98.81 84 ASN A CA 1
ATOM 580 C C . ASN A 1 84 ? -8.898 -2.487 3.433 1.00 98.81 84 ASN A C 1
ATOM 582 O O . ASN A 1 84 ? -8.615 -1.306 3.647 1.00 98.81 84 ASN A O 1
ATOM 586 N N . LEU A 1 85 ? -8.248 -3.248 2.556 1.00 98.88 85 LEU A N 1
ATOM 587 C CA . LEU A 1 85 ? -7.083 -2.817 1.796 1.00 98.88 85 LEU A CA 1
ATOM 588 C C . LEU A 1 85 ? -7.211 -3.193 0.320 1.00 98.88 85 LEU A C 1
ATOM 590 O O . LEU A 1 85 ? -7.542 -4.334 -0.011 1.00 98.88 85 LEU A O 1
ATOM 594 N N . ALA A 1 86 ? -6.847 -2.248 -0.540 1.00 98.94 86 ALA A N 1
ATOM 595 C CA . ALA A 1 86 ? -6.450 -2.500 -1.917 1.00 98.94 86 ALA A CA 1
ATOM 596 C C . ALA A 1 86 ? -5.151 -1.736 -2.219 1.00 98.94 86 ALA A C 1
ATOM 598 O O . ALA A 1 86 ? -4.987 -0.590 -1.799 1.00 98.94 86 ALA A O 1
ATOM 599 N N . ALA A 1 87 ? -4.213 -2.355 -2.931 1.00 98.88 87 ALA A N 1
ATOM 600 C CA . ALA A 1 87 ? -2.959 -1.704 -3.297 1.00 98.88 87 ALA A CA 1
ATOM 601 C C . ALA A 1 87 ? -2.466 -2.169 -4.665 1.00 98.88 87 ALA A C 1
ATOM 603 O O . ALA A 1 87 ? -2.431 -3.367 -4.946 1.00 98.88 87 ALA A O 1
ATOM 604 N N . GLN A 1 88 ? -2.071 -1.236 -5.524 1.00 98.81 88 GLN A N 1
ATOM 605 C CA . GLN A 1 88 ? -1.654 -1.554 -6.882 1.00 98.81 88 GLN A CA 1
ATOM 606 C C . GLN A 1 88 ? -0.412 -0.778 -7.305 1.00 98.81 88 GLN A C 1
ATOM 608 O O . GLN A 1 88 ? -0.257 0.402 -6.983 1.00 98.81 88 GLN A O 1
ATOM 613 N N . THR A 1 89 ? 0.463 -1.440 -8.063 1.00 98.62 89 THR A N 1
ATOM 614 C CA . THR A 1 89 ? 1.595 -0.789 -8.722 1.00 98.62 89 THR A CA 1
ATOM 615 C C . THR A 1 89 ? 1.725 -1.157 -10.189 1.00 98.62 89 THR A C 1
ATOM 617 O O . THR A 1 89 ? 1.380 -2.265 -10.596 1.00 98.62 89 THR A O 1
ATOM 620 N N . GLN A 1 90 ? 2.260 -0.255 -11.021 1.00 97.62 90 GLN A N 1
ATOM 621 C CA . GLN A 1 90 ? 2.635 -0.658 -12.386 1.00 97.62 90 GLN A CA 1
ATOM 622 C C . GLN A 1 90 ? 3.812 -1.635 -12.331 1.00 97.62 90 GLN A C 1
ATOM 624 O O . GLN A 1 90 ? 3.768 -2.691 -12.953 1.00 97.62 90 GLN A O 1
ATOM 629 N N . SER A 1 91 ? 4.841 -1.312 -11.553 1.00 97.06 91 SER A N 1
ATOM 630 C CA . SER A 1 91 ? 5.983 -2.183 -11.283 1.00 97.06 91 SER A CA 1
ATOM 631 C C . SER A 1 91 ? 6.549 -1.921 -9.890 1.00 97.06 91 SER A C 1
ATOM 633 O O . SER A 1 91 ? 6.153 -0.965 -9.225 1.00 97.06 91 SER A O 1
ATOM 635 N N . GLY A 1 92 ? 7.551 -2.702 -9.494 1.00 97.25 92 GLY A N 1
ATOM 636 C CA . GLY A 1 92 ? 8.158 -2.578 -8.174 1.00 97.25 92 GLY A CA 1
ATOM 637 C C . GLY A 1 92 ? 7.295 -3.214 -7.091 1.00 97.25 92 GLY A C 1
ATOM 638 O O . GLY A 1 92 ? 6.202 -3.717 -7.348 1.00 97.25 92 GLY A O 1
ATOM 639 N N . ASP A 1 93 ? 7.833 -3.227 -5.882 1.00 98.31 93 ASP A N 1
ATOM 640 C CA . ASP A 1 93 ? 7.288 -4.025 -4.792 1.00 98.31 93 ASP A CA 1
ATOM 641 C C . ASP A 1 93 ? 6.011 -3.424 -4.198 1.00 98.31 93 ASP A C 1
ATOM 643 O O . ASP A 1 93 ? 5.775 -2.220 -4.263 1.00 98.31 93 ASP A O 1
ATOM 647 N N . ILE A 1 94 ? 5.215 -4.277 -3.561 1.00 98.81 94 ILE A N 1
ATOM 648 C CA . ILE A 1 94 ? 4.198 -3.881 -2.588 1.00 98.81 94 ILE A CA 1
ATOM 649 C C . ILE A 1 94 ? 4.617 -4.532 -1.274 1.00 98.81 94 ILE A C 1
ATOM 651 O O . ILE A 1 94 ? 4.553 -5.755 -1.169 1.00 98.81 94 ILE A O 1
ATOM 655 N N . ARG A 1 95 ? 5.079 -3.755 -0.290 1.00 98.69 95 ARG A N 1
ATOM 656 C CA . ARG A 1 95 ? 5.451 -4.251 1.045 1.00 98.69 95 ARG A CA 1
ATOM 657 C C . ARG A 1 95 ? 4.705 -3.496 2.130 1.00 98.69 95 ARG A C 1
ATOM 659 O O . ARG A 1 95 ? 4.902 -2.296 2.294 1.00 98.69 95 ARG A O 1
ATOM 666 N N . LEU A 1 96 ? 3.843 -4.219 2.834 1.00 98.75 96 LEU A N 1
ATOM 667 C CA . LEU A 1 96 ? 2.886 -3.683 3.793 1.00 98.75 96 LEU A CA 1
ATOM 668 C C . LEU A 1 96 ? 2.877 -4.552 5.052 1.00 98.75 96 LEU A C 1
ATOM 670 O O . LEU A 1 96 ? 2.885 -5.781 4.945 1.00 98.75 96 LEU A O 1
ATOM 674 N N . ASP A 1 97 ? 2.791 -3.921 6.217 1.00 98.12 97 ASP A N 1
ATOM 675 C CA . ASP A 1 97 ? 2.683 -4.606 7.503 1.00 98.12 97 ASP A CA 1
ATOM 676 C C . ASP A 1 97 ? 1.448 -4.074 8.262 1.00 98.12 97 ASP A C 1
ATOM 678 O O . ASP A 1 97 ? 1.379 -2.932 8.699 1.00 98.12 97 ASP A O 1
ATOM 682 N N . ALA A 1 98 ? 0.406 -4.896 8.374 1.00 98.00 98 ALA A N 1
ATOM 683 C CA . ALA A 1 98 ? -0.833 -4.569 9.068 1.00 98.00 98 ALA A CA 1
ATOM 684 C C . ALA A 1 98 ? -0.743 -4.932 10.557 1.00 98.00 98 ALA A C 1
ATOM 686 O O . ALA A 1 98 ? -0.458 -6.074 10.926 1.00 98.00 98 ALA A O 1
ATOM 687 N N . THR A 1 99 ? -1.055 -3.963 11.415 1.00 96.56 99 THR A N 1
ATOM 688 C CA . THR A 1 99 ? -0.961 -4.084 12.881 1.00 96.56 99 THR A CA 1
ATOM 689 C C . THR A 1 99 ? -2.130 -4.824 13.536 1.00 96.56 99 THR A C 1
ATOM 691 O O . THR A 1 99 ? -2.069 -5.117 14.732 1.00 96.56 99 THR A O 1
ATOM 694 N N . ASP A 1 100 ? -3.160 -5.184 12.767 1.00 96.94 100 ASP A N 1
ATOM 695 C CA . ASP A 1 100 ? -4.278 -6.044 13.175 1.00 96.94 100 ASP A CA 1
ATOM 696 C C . ASP A 1 100 ? -4.795 -6.841 11.958 1.00 96.94 100 ASP A C 1
ATOM 698 O O . ASP A 1 100 ? -4.134 -6.933 10.915 1.00 96.94 100 ASP A O 1
ATOM 702 N N . SER A 1 101 ? -5.976 -7.441 12.090 1.00 98.25 101 SER A N 1
ATOM 703 C CA . SER A 1 101 ? -6.649 -8.190 11.042 1.00 98.25 101 SER A CA 1
ATOM 704 C C . SER A 1 101 ? -6.997 -7.287 9.872 1.00 98.25 101 SER A C 1
ATOM 706 O O . SER A 1 101 ? -7.490 -6.176 10.065 1.00 98.25 101 SER A O 1
ATOM 708 N N . ILE A 1 102 ? -6.808 -7.793 8.659 1.00 98.69 102 ILE A N 1
ATOM 709 C CA . ILE A 1 102 ? -7.034 -7.020 7.441 1.00 98.69 102 ILE A CA 1
ATOM 710 C C . ILE A 1 102 ? -7.698 -7.872 6.363 1.00 98.69 102 ILE A C 1
ATOM 712 O O . ILE A 1 102 ? -7.419 -9.066 6.222 1.00 98.69 102 ILE A O 1
ATOM 716 N N . THR A 1 103 ? -8.582 -7.241 5.594 1.00 98.88 103 THR A N 1
ATOM 717 C CA . THR A 1 103 ? -9.238 -7.849 4.437 1.00 98.88 103 THR A CA 1
ATOM 718 C C . THR A 1 103 ? -8.695 -7.234 3.155 1.00 98.88 103 THR A C 1
ATOM 720 O O . THR A 1 103 ? -8.888 -6.044 2.892 1.00 98.88 103 THR A O 1
ATOM 723 N N . ILE A 1 104 ? -8.058 -8.048 2.318 1.00 98.88 104 ILE A N 1
ATOM 724 C CA . ILE A 1 104 ? -7.752 -7.681 0.933 1.00 98.88 104 ILE A CA 1
ATOM 725 C C . ILE A 1 104 ? -9.071 -7.704 0.161 1.00 98.88 104 ILE A C 1
ATOM 727 O O . ILE A 1 104 ? -9.684 -8.762 0.021 1.00 98.88 104 ILE A O 1
ATOM 731 N N . SER A 1 105 ? -9.527 -6.550 -0.318 1.00 98.69 105 SER A N 1
ATOM 732 C CA . SER A 1 105 ? -10.850 -6.385 -0.936 1.00 98.69 105 SER A CA 1
ATOM 733 C C . SER A 1 105 ? -10.818 -5.344 -2.061 1.00 98.69 105 SER A C 1
ATOM 735 O O . SER A 1 105 ? -9.750 -5.005 -2.571 1.00 98.69 105 SER A O 1
ATOM 737 N N . THR A 1 106 ? -11.987 -4.864 -2.486 1.00 98.44 106 THR A N 1
ATOM 738 C CA . THR A 1 106 ? -12.097 -3.697 -3.363 1.00 98.44 106 THR A CA 1
ATOM 739 C C . THR A 1 106 ? -12.310 -2.454 -2.506 1.00 98.44 106 THR A C 1
ATOM 741 O O . THR A 1 106 ? -13.261 -2.392 -1.727 1.00 98.44 106 THR A O 1
ATOM 744 N N . VAL A 1 107 ? -11.424 -1.469 -2.653 1.00 98.69 107 VAL A N 1
ATOM 745 C CA . VAL A 1 107 ? -11.475 -0.183 -1.953 1.00 98.69 107 VAL A CA 1
ATOM 746 C C . VAL A 1 107 ? -11.318 0.928 -2.984 1.00 98.69 107 VAL A C 1
ATOM 748 O O . VAL A 1 107 ? -10.347 0.941 -3.740 1.00 98.69 107 VAL A O 1
ATOM 751 N N . ALA A 1 108 ? -12.266 1.870 -2.999 1.00 97.19 108 ALA A N 1
ATOM 752 C CA . ALA A 1 108 ? -12.420 2.816 -4.104 1.00 97.19 108 ALA A CA 1
ATOM 753 C C . ALA A 1 108 ? -12.493 2.055 -5.447 1.00 97.19 108 ALA A C 1
ATOM 755 O O . ALA A 1 108 ? -13.242 1.086 -5.555 1.00 97.19 108 ALA A O 1
ATOM 756 N N . GLU A 1 109 ? -11.705 2.457 -6.442 1.00 96.88 109 GLU A N 1
ATOM 757 C CA . GLU A 1 109 ? -11.637 1.805 -7.758 1.00 96.88 109 GLU A CA 1
ATOM 758 C C . GLU A 1 109 ? -10.558 0.704 -7.833 1.00 96.88 109 GLU A C 1
ATOM 760 O O . GLU A 1 109 ? -10.369 0.081 -8.879 1.00 96.88 109 GLU A O 1
ATOM 765 N N . LEU A 1 110 ? -9.828 0.450 -6.738 1.00 98.56 110 LEU A N 1
ATOM 766 C CA . LEU A 1 110 ? -8.771 -0.560 -6.689 1.00 98.56 110 LEU A CA 1
ATOM 767 C C . LEU A 1 110 ? -9.320 -1.882 -6.159 1.00 98.56 110 LEU A C 1
ATOM 769 O O . LEU A 1 110 ? -10.053 -1.914 -5.174 1.00 98.56 110 LEU A O 1
ATOM 773 N N . SER A 1 111 ? -8.904 -2.990 -6.769 1.00 98.12 111 SER A N 1
ATOM 774 C CA . SER A 1 111 ? -9.265 -4.334 -6.317 1.00 98.12 111 SER A CA 1
ATOM 775 C C . SER A 1 111 ? -8.022 -5.147 -5.990 1.00 98.12 111 SER A C 1
ATOM 777 O O . SER A 1 111 ? -7.135 -5.303 -6.835 1.00 98.12 111 SER A O 1
ATOM 779 N N . GLY A 1 112 ? -7.976 -5.660 -4.762 1.00 98.56 112 GLY A N 1
ATOM 780 C CA . GLY A 1 112 ? -6.959 -6.591 -4.307 1.00 98.56 112 GLY A CA 1
ATOM 781 C C . GLY A 1 112 ? -5.554 -6.001 -4.189 1.00 98.56 112 GLY A C 1
ATOM 782 O O . GLY A 1 112 ? -5.383 -4.792 -4.025 1.00 98.56 112 GLY A O 1
ATOM 783 N N . LEU A 1 113 ? -4.543 -6.871 -4.263 1.00 98.81 113 LEU A N 1
ATOM 784 C CA . LEU A 1 113 ? -3.134 -6.472 -4.336 1.00 98.81 113 LEU A CA 1
ATOM 785 C C . LEU A 1 113 ? -2.577 -6.842 -5.708 1.00 98.81 113 LEU A C 1
ATOM 787 O O . LEU A 1 113 ? -2.648 -8.014 -6.086 1.00 98.81 113 LEU A O 1
ATOM 791 N N . ARG A 1 114 ? -2.020 -5.887 -6.461 1.00 98.50 114 ARG A N 1
ATOM 792 C CA . ARG A 1 114 ? -1.561 -6.187 -7.824 1.00 98.50 114 ARG A CA 1
ATOM 793 C C . ARG A 1 114 ? -0.326 -5.427 -8.277 1.00 98.50 114 ARG A C 1
ATOM 795 O O . ARG A 1 114 ? -0.265 -4.214 -8.136 1.00 98.50 114 ARG A O 1
ATOM 802 N N . ILE A 1 115 ? 0.592 -6.131 -8.935 1.00 98.00 115 ILE A N 1
ATOM 803 C CA . ILE A 1 115 ? 1.640 -5.521 -9.765 1.00 98.00 115 ILE A CA 1
ATOM 804 C C . ILE A 1 115 ? 1.276 -5.788 -11.229 1.00 98.00 115 ILE A C 1
ATOM 806 O O . ILE A 1 115 ? 1.173 -6.952 -11.611 1.00 98.00 115 ILE A O 1
ATOM 810 N N . LEU A 1 116 ? 1.033 -4.739 -12.023 1.00 96.56 116 LEU A N 1
ATOM 811 C CA . LEU A 1 116 ? 0.316 -4.837 -13.305 1.00 96.56 116 LEU A CA 1
ATOM 812 C C . LEU A 1 116 ? 1.189 -5.076 -14.547 1.00 96.56 116 LEU A C 1
ATOM 814 O O . LEU A 1 116 ? 0.662 -5.556 -15.547 1.00 96.56 116 LEU A O 1
ATOM 818 N N . ALA A 1 117 ? 2.467 -4.681 -14.568 1.00 92.19 117 ALA A N 1
ATOM 819 C CA . ALA A 1 117 ? 3.256 -4.655 -15.806 1.00 92.19 117 ALA A CA 1
ATOM 820 C C . ALA A 1 117 ? 4.058 -5.954 -16.023 1.00 92.19 117 ALA A C 1
ATOM 822 O O . ALA A 1 117 ? 5.167 -6.068 -15.504 1.00 92.19 117 ALA A O 1
ATOM 823 N N . PRO A 1 118 ? 3.604 -6.909 -16.860 1.00 84.06 118 PRO A N 1
ATOM 824 C CA . PRO A 1 118 ? 4.232 -8.228 -16.966 1.00 84.06 118 PRO A CA 1
ATOM 825 C C . PRO A 1 118 ? 5.635 -8.241 -17.577 1.00 84.06 118 PRO A C 1
ATOM 827 O O . PRO A 1 118 ? 6.339 -9.243 -17.506 1.00 84.06 118 PRO A O 1
ATOM 830 N N . THR A 1 119 ? 6.049 -7.138 -18.199 1.00 88.19 119 THR A N 1
ATOM 831 C CA . THR A 1 119 ? 7.378 -6.979 -18.801 1.00 88.19 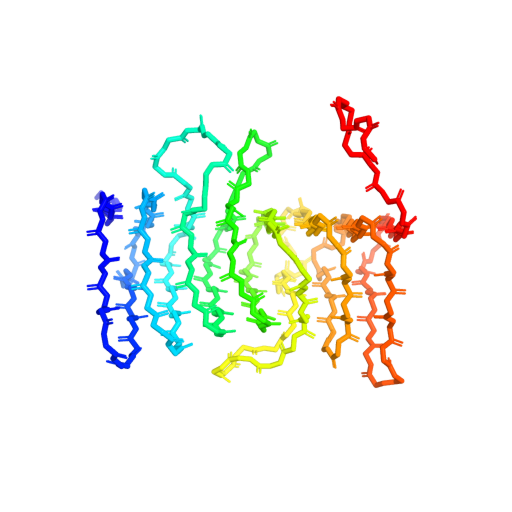119 THR A CA 1
ATOM 832 C C . THR A 1 119 ? 8.336 -6.168 -17.931 1.00 88.19 119 THR A C 1
ATOM 834 O O . THR A 1 119 ? 9.464 -5.915 -18.352 1.00 88.19 119 THR A O 1
ATOM 837 N N . ALA A 1 120 ? 7.892 -5.684 -16.768 1.00 90.75 120 ALA A N 1
ATOM 838 C CA . ALA A 1 120 ? 8.757 -4.971 -15.839 1.00 90.75 120 ALA A CA 1
ATOM 839 C C . ALA A 1 120 ? 9.643 -5.955 -15.050 1.00 90.75 120 ALA A C 1
ATOM 841 O O . ALA A 1 120 ? 9.348 -7.152 -15.012 1.00 90.75 120 ALA A O 1
ATOM 842 N N . PRO A 1 121 ? 10.733 -5.480 -14.415 1.00 92.81 121 PRO A N 1
ATOM 843 C CA . PRO A 1 121 ? 11.485 -6.296 -13.470 1.00 92.81 121 PRO A CA 1
ATOM 844 C C . PRO A 1 121 ? 10.567 -6.898 -12.401 1.00 92.81 121 PRO A C 1
ATOM 846 O O . PRO A 1 121 ? 9.605 -6.253 -11.976 1.00 92.81 121 PRO A O 1
ATOM 849 N N . GLN A 1 122 ? 10.889 -8.117 -11.968 1.00 93.88 122 GLN A N 1
ATOM 850 C CA . GLN A 1 122 ? 10.118 -8.832 -10.955 1.00 93.88 122 GLN A CA 1
ATOM 851 C C . GLN A 1 122 ? 10.050 -8.017 -9.661 1.00 93.88 122 GLN A C 1
ATOM 853 O O . GLN A 1 122 ? 11.079 -7.735 -9.047 1.00 93.88 122 GLN A O 1
ATOM 858 N N . GLY A 1 123 ? 8.833 -7.648 -9.268 1.00 95.75 123 GLY A N 1
ATOM 859 C CA . GLY A 1 123 ? 8.534 -7.117 -7.942 1.00 95.75 123 GLY A CA 1
ATOM 860 C C . GLY A 1 123 ? 8.014 -8.219 -7.022 1.00 95.75 123 GLY A C 1
ATOM 861 O O . GLY A 1 123 ? 7.641 -9.296 -7.475 1.00 95.75 123 GLY A O 1
ATOM 862 N N . THR A 1 124 ? 7.968 -7.958 -5.725 1.00 97.94 124 THR A N 1
ATOM 863 C CA . THR A 1 124 ? 7.378 -8.832 -4.707 1.00 97.94 124 THR A CA 1
ATOM 864 C C . THR A 1 124 ? 6.131 -8.184 -4.132 1.00 97.94 124 THR A C 1
ATOM 866 O O . THR A 1 124 ? 6.150 -7.002 -3.790 1.00 97.94 124 THR A O 1
ATOM 869 N N . ILE A 1 125 ? 5.076 -8.973 -3.945 1.00 98.75 125 ILE A N 1
ATOM 870 C CA . ILE A 1 125 ? 3.953 -8.592 -3.086 1.00 98.75 125 ILE A CA 1
ATOM 871 C C . ILE A 1 125 ? 4.169 -9.254 -1.728 1.00 98.75 125 ILE A C 1
ATOM 873 O O . ILE A 1 125 ? 4.180 -10.478 -1.637 1.00 98.75 125 ILE A O 1
ATOM 877 N N . ARG A 1 126 ? 4.333 -8.461 -0.671 1.00 98.62 126 ARG A N 1
ATOM 878 C CA . ARG A 1 126 ? 4.409 -8.924 0.714 1.00 98.62 126 ARG A CA 1
ATOM 879 C C . ARG A 1 126 ? 3.388 -8.178 1.562 1.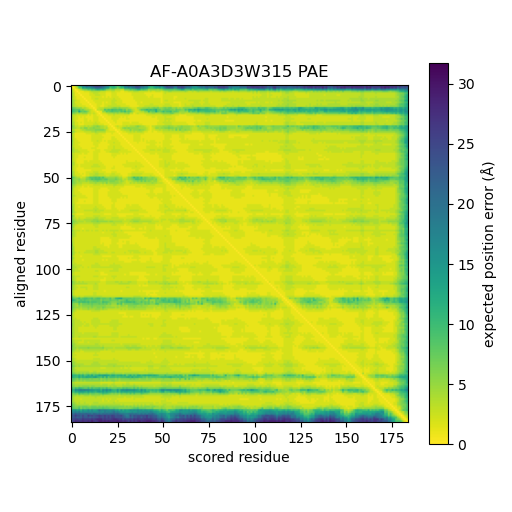00 98.62 126 ARG A C 1
ATOM 881 O O . ARG A 1 126 ? 3.437 -6.954 1.648 1.00 98.62 126 ARG A O 1
ATOM 888 N N . LEU A 1 127 ? 2.516 -8.933 2.218 1.00 98.69 127 LEU A N 1
ATOM 889 C CA . LEU A 1 127 ? 1.638 -8.426 3.265 1.00 98.69 127 LEU A CA 1
ATOM 890 C C . LEU A 1 127 ? 1.787 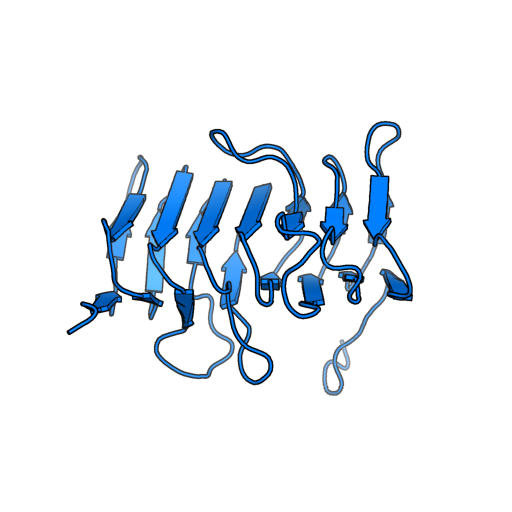-9.301 4.508 1.00 98.69 127 LEU A C 1
ATOM 892 O O . LEU A 1 127 ? 1.498 -10.501 4.461 1.00 98.69 127 LEU A O 1
ATOM 896 N N . THR A 1 128 ? 2.197 -8.685 5.612 1.00 98.12 128 THR A N 1
ATOM 897 C CA . THR A 1 128 ? 2.125 -9.297 6.941 1.00 98.12 128 THR A CA 1
ATOM 898 C C . THR A 1 128 ? 0.922 -8.726 7.682 1.00 98.12 128 THR A C 1
ATOM 900 O O . THR A 1 128 ? 0.690 -7.527 7.633 1.00 98.12 128 THR A O 1
ATOM 903 N N . SER A 1 129 ? 0.164 -9.555 8.389 1.00 97.69 129 SER A N 1
ATOM 904 C CA . SER A 1 129 ? -0.802 -9.126 9.403 1.00 97.69 129 SER A CA 1
ATOM 905 C C . SER A 1 129 ? -0.421 -9.764 10.730 1.00 97.69 129 SER A C 1
ATOM 907 O O . SER A 1 129 ? -0.146 -10.963 10.783 1.00 97.69 129 SER A O 1
ATOM 909 N N . THR A 1 130 ? -0.435 -8.988 11.811 1.00 96.38 130 THR A N 1
ATOM 910 C CA . THR A 1 130 ? -0.234 -9.511 13.177 1.00 96.38 130 THR A CA 1
ATOM 911 C C . THR A 1 130 ? -1.364 -10.446 13.622 1.00 96.38 130 THR A C 1
ATOM 913 O O . THR A 1 130 ? -1.201 -11.199 14.581 1.00 96.38 130 THR A O 1
ATOM 916 N N . ASN A 1 131 ? -2.509 -10.429 12.932 1.00 97.12 131 ASN A N 1
ATOM 917 C CA . ASN A 1 131 ? -3.691 -11.209 13.270 1.00 97.12 131 ASN A CA 1
ATOM 918 C C . ASN A 1 131 ? -4.226 -11.948 12.028 1.00 97.12 131 ASN A C 1
ATOM 920 O O . ASN A 1 131 ? -3.466 -12.674 11.385 1.00 97.12 131 ASN A O 1
ATOM 924 N N . ALA A 1 132 ? -5.520 -11.855 11.712 1.00 98.25 132 ALA A N 1
ATOM 925 C CA . ALA A 1 132 ? -6.108 -12.605 10.609 1.00 98.25 132 ALA A CA 1
ATOM 926 C C . ALA A 1 132 ? -5.952 -11.870 9.269 1.00 98.25 132 ALA A C 1
ATOM 928 O O . ALA A 1 132 ? -6.156 -10.662 9.178 1.00 98.25 132 ALA A O 1
ATOM 929 N N . LEU A 1 133 ? -5.684 -12.623 8.205 1.00 98.69 133 LEU A N 1
ATOM 930 C CA . LEU A 1 133 ? -5.695 -12.134 6.832 1.00 98.69 133 LEU A CA 1
ATOM 931 C C . LEU A 1 133 ? -6.832 -12.800 6.061 1.00 98.69 133 LEU A C 1
ATOM 933 O O . LEU A 1 133 ? -6.829 -14.018 5.866 1.00 98.69 133 LEU A O 1
ATOM 937 N N . ASP A 1 134 ? -7.792 -12.002 5.606 1.00 98.69 134 ASP A N 1
ATOM 938 C CA . ASP A 1 134 ? -8.845 -12.459 4.704 1.00 98.69 134 ASP A CA 1
ATOM 939 C C . ASP A 1 134 ? -8.598 -11.945 3.286 1.00 98.69 134 ASP A C 1
ATOM 941 O O . ASP A 1 134 ? -8.419 -10.751 3.053 1.00 98.69 134 ASP A O 1
ATOM 945 N N . VAL A 1 135 ? -8.585 -12.856 2.323 1.00 98.69 135 VAL A N 1
ATOM 946 C CA . VAL A 1 135 ? -8.363 -12.567 0.912 1.00 98.69 135 VAL A CA 1
ATOM 947 C C . VAL A 1 135 ? -9.708 -12.680 0.202 1.00 98.69 135 VAL A C 1
ATOM 949 O O . VAL A 1 135 ? -10.120 -13.769 -0.200 1.00 98.69 135 VAL A O 1
ATOM 952 N N . ALA A 1 136 ? -10.408 -11.548 0.100 1.00 98.44 136 ALA A N 1
ATOM 953 C CA . ALA A 1 136 ? -11.715 -11.413 -0.548 1.00 98.44 136 ALA A CA 1
ATOM 954 C C . ALA A 1 136 ? -11.620 -10.922 -2.005 1.00 98.44 136 ALA A C 1
ATOM 956 O O . ALA A 1 136 ? -12.558 -11.091 -2.777 1.00 98.44 136 ALA A O 1
ATOM 957 N N . ALA A 1 137 ? -10.483 -10.340 -2.388 1.00 98.50 137 ALA A N 1
ATOM 958 C CA . ALA A 1 137 ? -10.147 -9.955 -3.756 1.00 98.50 137 ALA A CA 1
ATOM 959 C C . ALA A 1 137 ? -8.797 -10.554 -4.176 1.00 98.50 137 ALA A C 1
ATOM 961 O O . ALA A 1 137 ? -8.008 -10.994 -3.339 1.00 98.50 137 ALA A O 1
ATOM 962 N N . ALA A 1 138 ? -8.538 -10.588 -5.483 1.00 98.12 138 ALA A N 1
ATOM 963 C CA . ALA A 1 138 ? -7.365 -11.256 -6.034 1.00 98.12 138 ALA A CA 1
ATOM 964 C C . ALA A 1 138 ? -6.036 -10.617 -5.587 1.00 98.12 138 ALA A C 1
ATOM 966 O O . ALA A 1 138 ? -5.909 -9.400 -5.478 1.00 98.12 138 ALA A O 1
ATOM 967 N N . VAL A 1 139 ? -5.017 -11.449 -5.391 1.00 98.69 139 VAL A N 1
ATOM 968 C CA . VAL A 1 139 ? -3.626 -11.035 -5.189 1.00 98.69 139 VAL A CA 1
ATOM 969 C C . VAL A 1 139 ? -2.825 -11.531 -6.385 1.00 98.69 139 VAL A C 1
ATOM 971 O O . VAL A 1 139 ? -2.647 -12.738 -6.549 1.00 98.69 139 VAL A O 1
ATOM 974 N N . MET A 1 140 ? -2.389 -10.615 -7.251 1.00 98.00 140 MET A N 1
ATOM 975 C CA . MET A 1 140 ? -1.796 -10.955 -8.546 1.00 98.00 140 MET A CA 1
ATOM 976 C C . MET A 1 140 ? -0.457 -10.261 -8.774 1.00 98.00 140 MET A C 1
ATOM 978 O O . MET A 1 140 ? -0.366 -9.037 -8.750 1.00 98.00 140 MET A O 1
ATOM 982 N N . ASN A 1 141 ? 0.584 -11.032 -9.060 1.00 98.00 141 ASN A N 1
ATOM 983 C CA . ASN A 1 141 ? 1.874 -10.489 -9.462 1.00 98.00 141 ASN A CA 1
ATOM 984 C C . ASN A 1 141 ? 2.116 -10.781 -10.945 1.00 98.00 141 ASN A C 1
ATOM 986 O O . ASN A 1 141 ? 2.593 -11.859 -11.303 1.00 98.00 141 ASN A O 1
ATOM 990 N N . ASP A 1 142 ? 1.786 -9.822 -11.814 1.00 97.00 142 ASP A N 1
ATOM 991 C CA . ASP A 1 142 ? 1.888 -10.025 -13.261 1.00 97.00 142 ASP A CA 1
ATOM 992 C C . ASP A 1 142 ? 3.331 -9.937 -13.768 1.00 97.00 142 ASP A C 1
ATOM 994 O O . ASP A 1 142 ? 3.601 -10.444 -14.855 1.00 97.00 142 ASP A O 1
ATOM 998 N N . THR A 1 143 ? 4.262 -9.365 -12.987 1.00 95.88 143 THR A N 1
ATOM 999 C CA . THR A 1 143 ? 5.714 -9.353 -13.297 1.00 95.88 143 THR A CA 1
ATOM 1000 C C . THR A 1 143 ? 6.370 -10.722 -13.130 1.00 95.88 143 THR A C 1
ATOM 1002 O O . THR A 1 143 ? 7.494 -10.945 -13.577 1.00 95.88 143 THR A O 1
ATOM 1005 N N . GLY A 1 144 ? 5.671 -11.633 -12.459 1.00 95.38 144 GLY A N 1
ATOM 1006 C CA . GLY A 1 144 ? 6.114 -12.983 -12.180 1.00 95.38 144 GLY A CA 1
ATOM 1007 C C . GLY A 1 144 ? 7.121 -13.134 -11.049 1.00 95.38 144 GLY A C 1
ATOM 1008 O O . GLY A 1 144 ? 7.863 -14.115 -11.021 1.00 95.38 144 GLY A O 1
ATOM 1009 N N . GLY A 1 145 ? 7.170 -12.157 -10.140 1.00 97.25 145 GLY A N 1
ATOM 1010 C CA . GLY A 1 145 ? 7.890 -12.274 -8.874 1.00 97.25 145 GLY A CA 1
ATOM 1011 C C . GLY A 1 145 ? 7.049 -12.909 -7.762 1.00 97.25 145 GLY A C 1
ATOM 1012 O O . GLY A 1 145 ? 5.936 -13.391 -7.981 1.00 97.25 145 GLY A O 1
ATOM 1013 N N . ASP A 1 146 ? 7.588 -12.918 -6.550 1.00 98.12 146 ASP A N 1
ATOM 1014 C CA . ASP A 1 146 ? 6.992 -13.640 -5.427 1.00 98.12 146 ASP A CA 1
ATOM 1015 C C . ASP A 1 146 ? 5.728 -12.970 -4.869 1.00 98.12 146 ASP A C 1
ATOM 1017 O O . ASP A 1 146 ? 5.518 -11.753 -4.979 1.00 98.12 146 ASP A O 1
ATOM 1021 N N . ILE A 1 147 ? 4.902 -13.784 -4.211 1.00 98.75 147 ILE A N 1
ATOM 1022 C CA . ILE A 1 147 ? 3.819 -13.332 -3.338 1.00 98.75 147 ILE A CA 1
ATOM 1023 C C . ILE A 1 147 ? 3.986 -13.987 -1.967 1.00 98.75 147 ILE A C 1
ATOM 1025 O O . ILE A 1 147 ? 4.072 -15.210 -1.855 1.00 98.75 147 ILE A O 1
ATOM 1029 N N . GLN A 1 148 ? 3.989 -13.168 -0.920 1.00 98.56 148 GLN A N 1
ATOM 1030 C CA . GLN A 1 148 ? 4.118 -13.578 0.473 1.00 98.56 148 GLN A CA 1
ATOM 1031 C C . GLN A 1 148 ? 2.959 -12.996 1.285 1.00 98.56 148 GLN A C 1
ATOM 1033 O O . GLN A 1 148 ? 2.880 -11.786 1.495 1.00 98.56 148 GLN A O 1
ATOM 1038 N N . LEU A 1 149 ? 2.058 -13.862 1.741 1.00 98.69 149 LEU A N 1
ATOM 1039 C CA . LEU A 1 149 ? 0.925 -13.513 2.592 1.00 98.69 149 LEU A CA 1
ATOM 1040 C C . LEU A 1 149 ? 1.105 -14.193 3.946 1.00 98.69 149 LEU A C 1
ATOM 1042 O O . LEU A 1 149 ? 1.063 -15.421 4.047 1.00 98.69 149 LEU A O 1
ATOM 1046 N N . LEU A 1 150 ? 1.342 -13.395 4.980 1.00 98.25 150 LEU A N 1
ATOM 1047 C CA . LEU A 1 150 ? 1.735 -13.870 6.302 1.00 98.25 150 LEU A CA 1
ATOM 1048 C C . LEU A 1 150 ? 0.723 -13.366 7.332 1.00 98.25 150 LEU A C 1
ATOM 1050 O O . LEU A 1 150 ? 0.624 -12.169 7.564 1.00 98.25 150 LEU A O 1
ATOM 1054 N N . ALA A 1 151 ? -0.036 -14.266 7.945 1.00 98.38 151 ALA A N 1
ATOM 1055 C CA . ALA A 1 151 ? -1.047 -13.941 8.945 1.00 98.38 151 ALA A CA 1
ATOM 1056 C C . ALA A 1 151 ? -0.638 -14.486 10.311 1.00 98.38 151 ALA A C 1
ATOM 1058 O O . ALA A 1 151 ? -0.303 -15.666 10.423 1.00 98.38 151 ALA A O 1
ATOM 1059 N N . GLY A 1 152 ? -0.715 -13.664 11.355 1.00 97.69 152 GLY A N 1
ATOM 1060 C CA . GLY A 1 152 ? -0.419 -14.065 12.728 1.00 97.69 152 GLY A CA 1
ATOM 1061 C C . GLY A 1 152 ? -1.386 -15.098 13.295 1.00 97.69 152 GLY A C 1
ATOM 1062 O O . GLY A 1 152 ? -0.995 -15.917 14.126 1.00 97.69 152 GLY A O 1
ATOM 1063 N N . THR A 1 153 ? -2.627 -15.127 12.804 1.00 97.06 153 THR A N 1
ATOM 1064 C CA . THR A 1 153 ? -3.617 -16.148 13.166 1.00 97.06 153 THR A CA 1
ATOM 1065 C C . THR A 1 153 ? -4.081 -16.921 11.937 1.00 97.06 153 THR A C 1
ATOM 1067 O O . THR A 1 153 ? -3.392 -17.836 11.499 1.00 97.06 153 THR A O 1
ATOM 1070 N N . ASN A 1 154 ? -5.234 -16.581 11.368 1.00 97.62 154 ASN A N 1
ATOM 1071 C CA . ASN A 1 154 ? -5.835 -17.297 10.250 1.00 97.62 154 ASN A CA 1
ATOM 1072 C C . ASN A 1 154 ? -5.515 -16.609 8.925 1.00 97.62 154 ASN A C 1
ATOM 1074 O O . ASN A 1 154 ? -5.599 -15.389 8.830 1.00 97.62 154 ASN A O 1
ATOM 1078 N N . LEU A 1 155 ? -5.251 -17.402 7.890 1.00 98.44 155 LEU A N 1
ATOM 1079 C CA . LEU A 1 155 ? -5.265 -16.948 6.505 1.00 98.44 155 LEU A CA 1
ATOM 1080 C C . LEU A 1 155 ? -6.458 -17.604 5.812 1.00 98.44 155 LEU A C 1
ATOM 1082 O O . LEU A 1 155 ? -6.528 -18.831 5.727 1.00 98.44 155 LEU A O 1
ATOM 1086 N N . ARG A 1 156 ? -7.409 -16.795 5.341 1.00 98.44 156 ARG A N 1
ATOM 1087 C CA . ARG A 1 156 ? -8.604 -17.264 4.632 1.00 98.44 156 ARG A CA 1
ATOM 1088 C C . ARG A 1 156 ? -8.594 -16.749 3.200 1.00 98.44 156 ARG A C 1
ATOM 1090 O O . ARG A 1 156 ? -8.455 -15.556 2.978 1.00 98.44 156 ARG A O 1
ATOM 1097 N N . LEU A 1 157 ? -8.777 -17.652 2.242 1.00 98.12 157 LEU A N 1
ATOM 1098 C CA . LEU A 1 157 ? -9.041 -17.318 0.844 1.00 98.12 157 LEU A CA 1
ATOM 1099 C C . LEU A 1 157 ? -10.537 -17.512 0.578 1.00 98.12 157 LEU A C 1
ATOM 1101 O O . LEU A 1 157 ? -11.067 -18.595 0.836 1.00 98.12 157 LEU A O 1
ATOM 1105 N N . GLN A 1 158 ? -11.228 -16.467 0.125 1.00 97.12 158 GLN A N 1
ATOM 1106 C CA . GLN A 1 158 ? -12.644 -16.558 -0.245 1.00 97.12 158 GLN A CA 1
ATOM 1107 C C . GLN A 1 158 ? -12.824 -17.296 -1.578 1.00 97.12 158 GLN A C 1
ATOM 1109 O O . GLN A 1 158 ? -11.893 -17.369 -2.374 1.00 97.12 158 GLN A O 1
ATOM 1114 N N . SER A 1 159 ? -14.020 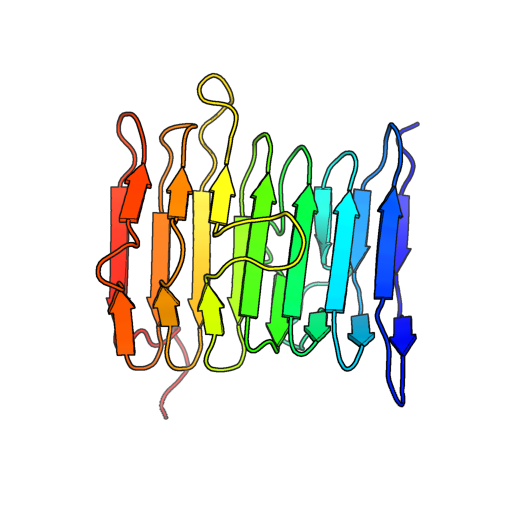-17.847 -1.830 1.00 88.88 159 SER A N 1
ATOM 1115 C CA . SER A 1 159 ? -14.293 -18.702 -3.003 1.00 88.88 159 SER A CA 1
ATOM 1116 C C . SER A 1 159 ? -14.009 -18.031 -4.345 1.00 88.88 159 SER A C 1
ATOM 1118 O O . SER A 1 159 ? -13.665 -18.715 -5.305 1.00 88.88 159 SER A O 1
ATOM 1120 N N . ASP A 1 160 ? -14.135 -16.707 -4.387 1.00 90.31 160 ASP A N 1
ATOM 1121 C CA . ASP A 1 160 ? -14.040 -15.913 -5.612 1.00 90.31 160 ASP A CA 1
ATOM 1122 C C . ASP A 1 160 ? -12.683 -15.190 -5.715 1.00 90.31 160 ASP A C 1
ATOM 1124 O O . ASP A 1 160 ? -12.422 -14.469 -6.679 1.00 90.31 160 ASP A O 1
ATOM 1128 N N . ALA A 1 161 ? -11.800 -15.390 -4.730 1.00 96.25 161 ALA A N 1
ATOM 1129 C CA . ALA A 1 161 ? -10.476 -14.794 -4.681 1.00 96.25 161 ALA A CA 1
ATOM 1130 C C . ALA A 1 161 ? -9.397 -15.784 -5.140 1.00 96.25 161 ALA A C 1
ATOM 1132 O O . ALA A 1 161 ? -9.470 -16.990 -4.907 1.00 96.25 161 ALA A O 1
ATOM 1133 N N . ALA A 1 162 ? -8.349 -15.254 -5.768 1.00 96.69 162 ALA A N 1
ATOM 1134 C CA . ALA A 1 162 ? -7.201 -16.026 -6.224 1.00 96.69 162 ALA A CA 1
ATOM 1135 C C . ALA A 1 162 ? -5.897 -15.361 -5.782 1.00 96.69 162 ALA A C 1
ATOM 1137 O O . ALA A 1 162 ? -5.802 -14.136 -5.745 1.00 96.69 162 ALA A O 1
ATOM 1138 N N . VAL A 1 163 ? -4.881 -16.174 -5.495 1.00 98.25 163 VAL A N 1
ATOM 1139 C CA . VAL A 1 163 ? -3.506 -15.720 -5.262 1.00 98.25 163 VAL A CA 1
ATOM 1140 C C . VAL A 1 163 ? -2.641 -16.335 -6.352 1.00 98.25 163 VAL A C 1
ATOM 1142 O O . VAL A 1 163 ? -2.544 -17.559 -6.434 1.00 98.25 163 VAL A O 1
ATOM 1145 N N . ALA A 1 164 ? -2.072 -15.508 -7.226 1.00 97.38 164 ALA A N 1
ATOM 1146 C CA . ALA A 1 164 ? -1.386 -15.984 -8.421 1.00 97.38 164 ALA A CA 1
ATOM 1147 C C . ALA A 1 164 ? -0.221 -15.081 -8.820 1.00 97.38 164 ALA A C 1
ATOM 1149 O O . ALA A 1 164 ? -0.323 -13.860 -8.820 1.00 97.38 164 ALA A O 1
ATOM 1150 N N . THR A 1 165 ? 0.874 -15.698 -9.236 1.00 96.38 165 THR A N 1
ATOM 1151 C CA . THR A 1 165 ? 1.976 -15.022 -9.917 1.00 96.38 165 THR A CA 1
ATOM 1152 C C . THR A 1 165 ? 2.091 -15.588 -11.323 1.00 96.38 165 THR A C 1
ATOM 1154 O O . THR A 1 165 ? 1.817 -16.771 -11.550 1.00 96.38 165 THR A O 1
ATOM 1157 N N . THR A 1 166 ? 2.417 -14.741 -12.291 1.00 90.81 166 THR A N 1
ATOM 1158 C CA . THR A 1 166 ? 2.751 -15.204 -13.640 1.00 90.81 166 THR A CA 1
ATOM 1159 C C . THR A 1 166 ? 4.189 -15.753 -13.641 1.00 90.81 166 THR A C 1
ATOM 1161 O O . THR A 1 166 ? 4.969 -15.530 -12.724 1.00 90.81 166 THR A O 1
ATOM 1164 N N . GLY A 1 167 ? 4.600 -16.525 -14.644 1.00 85.12 167 GLY A N 1
ATOM 1165 C CA . GLY A 1 167 ? 6.009 -16.934 -14.742 1.00 85.12 167 GLY A CA 1
ATOM 1166 C C . GLY A 1 167 ? 6.503 -17.869 -13.621 1.00 85.12 167 GLY A C 1
ATOM 1167 O O . GLY A 1 167 ? 5.939 -18.943 -13.432 1.00 85.12 167 GLY A O 1
ATOM 1168 N N . GLN A 1 168 ? 7.626 -17.517 -12.977 1.00 87.69 168 GLN A N 1
ATOM 1169 C CA . GLN A 1 168 ? 8.392 -18.407 -12.079 1.00 87.69 168 GLN A CA 1
ATOM 1170 C C . GLN A 1 168 ? 8.335 -18.021 -10.593 1.00 87.69 168 GLN A C 1
ATOM 1172 O O . GLN A 1 168 ? 8.997 -18.671 -9.783 1.00 87.69 168 GLN A O 1
ATOM 1177 N N . GLY A 1 169 ? 7.589 -16.975 -10.235 1.00 94.69 169 GLY A N 1
ATOM 1178 C CA . GLY A 1 169 ? 7.463 -16.537 -8.851 1.00 94.69 169 GLY A CA 1
ATOM 1179 C C . GLY A 1 169 ? 6.906 -17.633 -7.942 1.00 94.69 169 GLY A C 1
ATOM 1180 O O . GLY A 1 169 ? 6.164 -18.523 -8.366 1.00 94.69 169 GLY A O 1
ATOM 1181 N N . SER A 1 170 ? 7.254 -17.554 -6.665 1.00 97.19 170 SER A N 1
ATOM 1182 C CA . SER A 1 170 ? 6.743 -18.441 -5.628 1.00 97.19 170 SER A CA 1
ATOM 1183 C C . SER A 1 170 ? 5.563 -17.817 -4.884 1.00 97.19 170 SER A C 1
ATOM 1185 O O . SER A 1 170 ? 5.422 -16.596 -4.787 1.00 97.19 170 SER A O 1
ATOM 1187 N N . LEU A 1 171 ? 4.704 -18.683 -4.346 1.00 98.38 171 LEU A N 1
ATOM 1188 C CA . LEU A 1 171 ? 3.627 -18.299 -3.441 1.00 98.38 171 LEU A CA 1
ATOM 1189 C C . LEU A 1 171 ? 3.942 -18.846 -2.048 1.00 98.38 171 LEU A C 1
ATOM 1191 O O . LEU A 1 171 ? 4.031 -20.060 -1.862 1.00 98.38 171 LEU A O 1
ATOM 1195 N N . LEU A 1 172 ? 4.073 -17.956 -1.069 1.00 98.12 172 LEU A N 1
ATOM 1196 C CA . LEU A 1 172 ? 4.189 -18.295 0.345 1.00 98.12 172 LEU A CA 1
ATOM 1197 C C . LEU A 1 172 ? 2.951 -17.780 1.078 1.00 98.12 172 LEU A C 1
ATOM 1199 O O . LEU A 1 172 ? 2.761 -16.575 1.218 1.00 98.12 172 LEU A O 1
ATOM 1203 N N . LEU A 1 173 ? 2.119 -18.701 1.560 1.00 98.06 173 LEU A N 1
ATOM 1204 C CA . LEU A 1 173 ? 0.949 -18.392 2.377 1.00 98.06 173 LEU A CA 1
ATOM 1205 C C . LEU A 1 173 ? 1.131 -19.041 3.745 1.00 98.06 173 LEU A C 1
ATOM 1207 O O . LEU A 1 173 ? 1.249 -20.263 3.837 1.00 98.06 173 LEU A O 1
ATOM 1211 N N . VAL A 1 174 ? 1.169 -18.230 4.799 1.00 98.06 174 VAL A N 1
ATOM 1212 C CA . VAL A 1 174 ? 1.400 -18.706 6.165 1.00 98.06 174 VAL A CA 1
ATOM 1213 C C . VAL A 1 174 ? 0.319 -18.161 7.083 1.00 98.06 174 VAL A C 1
ATOM 1215 O O . VAL A 1 174 ? 0.099 -16.957 7.150 1.00 98.06 174 VAL A O 1
ATOM 1218 N N . ALA A 1 175 ? -0.328 -19.064 7.808 1.00 97.50 175 ALA A N 1
ATOM 1219 C CA . ALA A 1 175 ? -1.160 -18.771 8.968 1.00 97.50 175 ALA A CA 1
ATOM 1220 C C . ALA A 1 175 ? -0.363 -19.118 10.237 1.00 97.50 175 ALA A C 1
ATOM 1222 O O . ALA A 1 175 ? 0.464 -20.032 10.213 1.00 97.50 175 ALA A O 1
ATOM 1223 N N . GLY A 1 176 ? -0.588 -18.405 11.339 1.00 95.19 176 GLY A N 1
ATOM 1224 C CA . GLY A 1 176 ? 0.216 -18.556 12.554 1.00 95.19 176 GLY A CA 1
ATOM 1225 C C . GLY A 1 176 ? 1.635 -17.989 12.430 1.00 95.19 176 GLY A C 1
ATOM 1226 O O . GLY A 1 176 ? 2.530 -18.432 13.152 1.00 95.19 176 GLY A O 1
ATOM 1227 N N . PHE A 1 177 ? 1.874 -17.066 11.494 1.00 93.19 177 PHE A N 1
ATOM 1228 C CA . PHE A 1 177 ? 3.177 -16.444 11.297 1.00 93.19 177 PHE A CA 1
ATOM 1229 C C . PHE A 1 177 ? 3.546 -15.581 12.504 1.00 93.19 177 PHE A C 1
ATOM 1231 O O . PHE A 1 177 ? 2.846 -14.636 12.848 1.00 93.19 177 PHE A O 1
ATOM 1238 N N . ARG A 1 178 ? 4.685 -15.873 13.126 1.00 83.69 178 ARG A N 1
ATOM 1239 C CA . ARG A 1 178 ? 5.230 -15.060 14.213 1.00 83.69 178 ARG A CA 1
ATOM 1240 C C . ARG A 1 178 ? 6.540 -14.438 13.749 1.00 83.69 178 ARG A C 1
ATOM 1242 O O . ARG A 1 178 ? 7.472 -15.193 13.453 1.00 83.69 178 ARG A O 1
ATOM 1249 N N . PRO A 1 179 ? 6.639 -13.101 13.670 1.00 69.94 179 PRO A N 1
ATOM 1250 C CA . PRO A 1 179 ? 7.910 -12.448 13.412 1.00 69.94 179 PRO A CA 1
ATOM 1251 C C . PRO A 1 179 ? 8.948 -12.878 14.462 1.00 69.94 179 PRO A C 1
ATOM 1253 O O . PRO A 1 179 ? 8.596 -13.081 15.631 1.00 69.94 179 PRO A O 1
ATOM 1256 N N . PRO A 1 180 ? 10.231 -13.015 14.093 1.00 57.25 180 PRO A N 1
ATOM 1257 C CA . PRO A 1 180 ? 11.284 -13.289 15.062 1.00 57.25 180 PRO A CA 1
ATOM 1258 C C . PRO A 1 180 ? 11.278 -12.226 16.174 1.00 57.25 180 PRO A C 1
ATOM 1260 O O . PRO A 1 180 ? 11.537 -11.058 15.909 1.00 57.25 180 PRO A O 1
ATOM 1263 N N . GLY A 1 181 ? 10.977 -12.632 17.413 1.00 60.09 181 GLY A N 1
ATOM 1264 C CA . GLY A 1 181 ? 10.934 -11.739 18.580 1.00 60.09 181 GLY A CA 1
ATOM 1265 C C . GLY A 1 181 ? 9.568 -11.604 19.259 1.00 60.09 181 GLY A C 1
ATOM 1266 O O . GLY A 1 181 ? 9.527 -11.143 20.398 1.00 60.09 181 GLY A O 1
ATOM 1267 N N . ASP A 1 182 ? 8.478 -12.068 18.638 1.00 59.34 182 ASP A N 1
ATOM 1268 C CA . ASP A 1 182 ? 7.152 -12.064 19.270 1.00 59.34 182 ASP A CA 1
ATOM 1269 C C . ASP A 1 182 ? 6.872 -13.404 19.982 1.00 59.34 182 ASP A C 1
ATOM 1271 O O . ASP A 1 182 ? 6.627 -14.441 19.362 1.00 59.34 182 ASP A O 1
ATOM 1275 N N . GLN A 1 183 ? 7.004 -13.401 21.314 1.00 42.44 183 GLN A N 1
ATOM 1276 C CA . GLN A 1 183 ? 6.861 -14.574 22.198 1.00 42.44 183 GLN A CA 1
ATOM 1277 C C . GLN A 1 183 ? 5.482 -14.649 22.885 1.00 42.44 183 GLN A C 1
ATOM 1279 O O . GLN A 1 183 ? 5.341 -15.364 23.877 1.00 42.44 183 GLN A O 1
ATOM 1284 N N . ARG A 1 184 ? 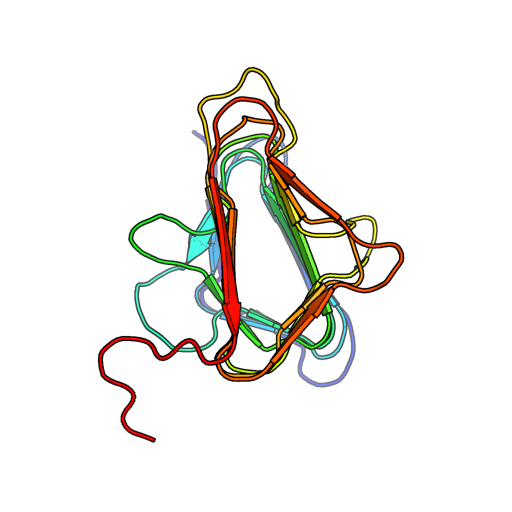4.470 -13.912 22.409 1.00 50.22 184 ARG A N 1
ATOM 1285 C CA . ARG A 1 184 ? 3.108 -13.974 22.969 1.00 50.22 184 ARG A CA 1
ATOM 1286 C C . ARG A 1 184 ? 2.197 -14.953 22.233 1.00 50.22 184 ARG A C 1
ATOM 1288 O O . ARG A 1 184 ? 2.400 -15.206 21.028 1.00 50.22 184 ARG A O 1
#

Sequence (184 aa):
AAGQLTIVSATVATAGDLSLSTVDTGSILIGRAITPDLLFVSAATTIAELGSDVDVDLAARNIALEARFGIGTSAN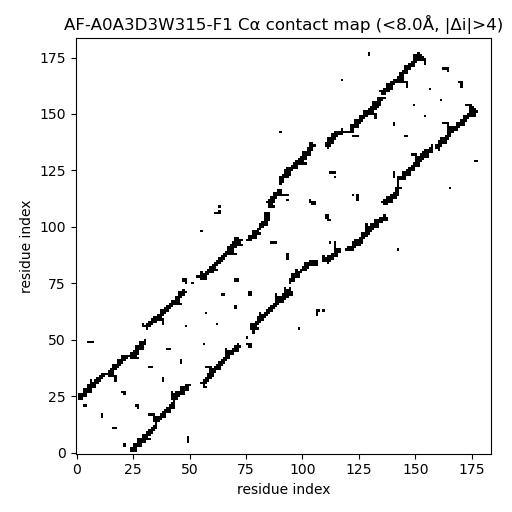SLELQASNLAAQTQSGDIRLDATDSITISTVAELSGLRILAPTAPQGTIRLTSTNALDVAAAVMNDTGGDIQLLAGTNLRLQSDAAVATTGQGSLLLVAGFRPPGDQR

Nearest PDB structures (foldseek):
  3pet-assembly1_A  TM=4.428E-01  e=4.502E+00  Bacteroides fragilis NCTC 9343
  3fww-assembly1_A  TM=1.366E-01  e=6.107E-01  Yersinia pestis Pestoides F

pLDDT: mean 95.03, std 8.69, range [42.44, 98.94]

Mean predicted aligned error: 3.72 Å